Protein AF-A0A7V9C5E1-F1 (afdb_monomer)

Radius of gyration: 20.29 Å; Cα contacts (8 Å, |Δi|>4): 469; chains: 1; bounding box: 46×62×61 Å

Nearest PDB structures (foldseek):
  8s0f-assembly1_6  TM=3.414E-01  e=1.382E-01  Homo sapiens
  6yfq-assembly1_AA  TM=2.219E-01  e=6.094E+00  Leviviridae sp.
  4fn5-assembly1_A  TM=1.739E-01  e=9.344E+00  Pseudomonas aeruginosa PAO1
  7ah9-assembly1_5J  TM=1.765E-01  e=9.344E+00  Salmonella enterica subsp. enterica serovar Typhimurium str. LT2

Sequence (244 aa):
MGALGGCAGADNAADTQGVGNNVANGHGVFENIRARHEPASRAGGLYASLVEAMPQVRYVIDGGEPISIADAYVVGEFVSAEAGKSFRWSTDGDVEVRHELEYNATDAQASSVHVTLAIERSIVDPNQPEAVHRSLDPGNKVTFGLAFNAPVILEAVTAEFQTTPTLVALLYDSSPVYDYEEGLWAVLEDGAFLGQASDDSAYFPALDSGDANGAEAAPFSFAELEAPPPSEPIAVSSEAAGGD

Foldseek 3Di:
DDDDDDDDDDDDPPPPPDQADDQVPLDDPLPNLQSVQPLLVVVLVVDVAVLCLALQAWEQEPNDDTDHNFQKKFKFAWDFKAWDWFWDWDDDDPDIDIDTHHAPDVRGQKTKMKTKGQTQDMDGRPPDDPVVVVCRDHRHMAIAIAMGRYRHDRVSVGVHSNVQGMKIAGWHLDDPVCPVDHRHIYGPRNCQRIWGDDDFWTARSSSQPPPDDPDGDDTHGVVSVVDDRDPDHHYDYCPDPDDD

Secondary structure (DSSP, 8-state):
-----------------SSSSSGGGT--HHHHHHH-HHHHHHHHHH-SSTTTTSTT--EEETT---B-S-SEEEEEEEEEEEEEEEEEEEEETTEEEEEEE-TT-TT-SEEEEEEEEEEEEEEE-TTS-HHHHHHTSTTSEEEEEEEESS---HHHHHHHHHT-S-EEEEEBS--GGGTTSTT-EE-SGGGTTEEEEETTEEE-TTT----SS--PPPPEEHHHHTSPPPSSPEEE----S---

Mean predicted aligned error: 11.23 Å

Structure (mmCIF, N/CA/C/O backbone):
data_AF-A0A7V9C5E1-F1
#
_entry.id   AF-A0A7V9C5E1-F1
#
loop_
_atom_site.group_PDB
_atom_site.id
_atom_site.type_symbol
_atom_site.label_atom_id
_atom_site.label_alt_id
_atom_site.label_comp_id
_atom_site.label_asym_id
_atom_site.label_entity_id
_atom_site.label_seq_id
_atom_site.pdbx_PDB_ins_code
_atom_site.Cartn_x
_atom_site.Cartn_y
_atom_site.Cartn_z
_atom_site.occupancy
_atom_site.B_iso_or_equiv
_atom_site.auth_seq_id
_atom_site.auth_comp_id
_atom_site.auth_asym_id
_atom_site.auth_atom_id
_atom_site.pdbx_PDB_model_num
ATOM 1 N N . MET A 1 1 ? 7.980 -49.406 -40.063 1.00 37.62 1 MET A N 1
ATOM 2 C CA . MET A 1 1 ? 9.090 -48.442 -40.227 1.00 37.62 1 MET A CA 1
ATOM 3 C C . MET A 1 1 ? 8.579 -47.405 -41.214 1.00 37.62 1 MET A C 1
ATOM 5 O O . MET A 1 1 ? 8.520 -47.702 -42.391 1.00 37.62 1 MET A O 1
ATOM 9 N N . GLY A 1 2 ? 7.897 -46.342 -40.812 1.00 30.47 2 GLY A N 1
ATOM 10 C CA . GLY A 1 2 ? 8.275 -45.309 -39.852 1.00 30.47 2 GLY A CA 1
ATOM 11 C C . GLY A 1 2 ? 8.202 -44.010 -40.658 1.00 30.47 2 GLY A C 1
ATOM 12 O O . GLY A 1 2 ? 9.121 -43.728 -41.418 1.00 30.47 2 GLY A O 1
ATOM 13 N N . ALA A 1 3 ? 7.057 -43.332 -40.603 1.00 23.23 3 ALA A N 1
ATOM 14 C CA . ALA A 1 3 ? 6.747 -42.135 -41.375 1.00 23.23 3 ALA A CA 1
ATOM 15 C C . ALA A 1 3 ? 6.509 -40.942 -40.433 1.00 23.23 3 ALA A C 1
ATOM 17 O O . ALA A 1 3 ? 5.995 -41.151 -39.336 1.00 23.23 3 ALA A O 1
ATOM 18 N N . LEU A 1 4 ? 6.787 -39.739 -40.966 1.00 27.17 4 LEU A N 1
ATOM 19 C CA . LEU A 1 4 ? 6.388 -38.387 -40.517 1.00 27.17 4 LEU A CA 1
ATOM 20 C C . LEU A 1 4 ? 7.214 -37.815 -39.338 1.00 27.17 4 LEU A C 1
ATOM 22 O O . LEU A 1 4 ? 7.299 -38.431 -38.289 1.00 27.17 4 LEU A O 1
ATOM 26 N N . GLY A 1 5 ? 7.891 -36.663 -39.407 1.00 23.91 5 GLY A N 1
ATOM 27 C CA . GLY A 1 5 ? 7.891 -35.588 -40.402 1.00 23.91 5 GLY A CA 1
ATOM 28 C C . GLY A 1 5 ? 6.812 -34.537 -40.125 1.00 23.91 5 GLY A C 1
ATOM 29 O O . GLY A 1 5 ? 5.681 -34.727 -40.550 1.00 23.91 5 GLY A O 1
ATOM 30 N N . GLY A 1 6 ? 7.203 -33.424 -39.488 1.00 23.95 6 GLY A N 1
ATOM 31 C CA . GLY A 1 6 ? 6.482 -32.144 -39.520 1.00 23.95 6 GLY A CA 1
ATOM 32 C C . GLY A 1 6 ? 5.546 -31.865 -38.342 1.00 23.95 6 GLY A C 1
ATOM 33 O O . GLY A 1 6 ? 4.373 -32.212 -38.388 1.00 23.95 6 GLY A O 1
ATOM 34 N N . CYS A 1 7 ? 6.045 -31.148 -37.333 1.00 25.12 7 CYS A N 1
ATOM 35 C CA . CYS A 1 7 ? 5.203 -30.411 -36.392 1.00 25.12 7 CYS A CA 1
ATOM 36 C C . CYS A 1 7 ? 4.855 -29.058 -37.029 1.00 25.12 7 CYS A C 1
ATOM 38 O O . CYS A 1 7 ? 5.725 -28.197 -37.157 1.00 25.12 7 CYS A O 1
ATOM 40 N N . ALA A 1 8 ? 3.607 -28.889 -37.457 1.00 25.09 8 ALA A N 1
ATOM 41 C CA . ALA A 1 8 ? 3.037 -27.601 -37.831 1.00 25.09 8 ALA A CA 1
ATOM 42 C C . ALA A 1 8 ? 1.551 -27.579 -37.453 1.00 25.09 8 ALA A C 1
ATOM 44 O O . ALA A 1 8 ? 0.801 -28.459 -37.873 1.00 25.09 8 ALA A O 1
ATOM 45 N N . GLY A 1 9 ? 1.157 -26.542 -36.711 1.00 23.00 9 GLY A N 1
ATOM 46 C CA . GLY A 1 9 ? -0.224 -26.077 -36.610 1.00 23.00 9 GLY A CA 1
ATOM 47 C C . GLY A 1 9 ? -0.953 -26.428 -35.315 1.00 23.00 9 GLY A C 1
ATOM 48 O O . GLY A 1 9 ? -1.626 -27.449 -35.250 1.00 23.00 9 GLY A O 1
ATOM 49 N N . ALA A 1 10 ? -0.889 -25.527 -34.338 1.00 24.44 10 ALA A N 1
ATOM 50 C CA . ALA A 1 10 ? -2.078 -25.030 -33.647 1.00 24.44 10 ALA A CA 1
ATOM 51 C C . ALA A 1 10 ? -1.700 -23.726 -32.941 1.00 24.44 10 ALA A C 1
ATOM 53 O O . ALA A 1 10 ? -0.882 -23.702 -32.023 1.00 24.44 10 ALA A O 1
ATOM 54 N N . ASP A 1 11 ? -2.263 -22.646 -33.463 1.00 26.30 11 ASP A N 1
ATOM 55 C CA . ASP A 1 11 ? -2.219 -21.300 -32.931 1.00 26.30 11 ASP A CA 1
ATOM 56 C C . ASP A 1 11 ? -2.708 -21.285 -31.479 1.00 26.30 11 ASP A C 1
ATOM 58 O O . ASP A 1 11 ? -3.844 -21.651 -31.208 1.00 26.30 11 ASP A O 1
ATOM 62 N N . ASN A 1 12 ? -1.870 -20.813 -30.561 1.00 26.17 12 ASN A N 1
ATOM 63 C CA . ASN A 1 12 ? -2.337 -20.165 -29.341 1.00 26.17 12 ASN A CA 1
ATOM 64 C C . ASN A 1 12 ? -1.620 -18.822 -29.278 1.00 26.17 12 ASN A C 1
ATOM 66 O O . ASN A 1 12 ? -0.601 -18.646 -28.612 1.00 26.17 12 ASN A O 1
ATOM 70 N N . ALA A 1 13 ? -2.150 -17.881 -30.060 1.00 26.70 13 ALA A N 1
ATOM 71 C CA . ALA A 1 13 ? -2.019 -16.473 -29.753 1.00 26.70 13 ALA A CA 1
ATOM 72 C C . ALA A 1 13 ? -2.616 -16.284 -28.355 1.00 26.70 13 ALA A C 1
ATOM 74 O O . ALA A 1 13 ? -3.835 -16.252 -28.199 1.00 26.70 13 ALA A O 1
ATOM 75 N N . ALA A 1 14 ? -1.751 -16.268 -27.339 1.00 29.67 14 ALA A N 1
ATOM 76 C CA . ALA A 1 14 ? -2.137 -15.864 -26.003 1.00 29.67 14 ALA A CA 1
ATOM 77 C C . ALA A 1 14 ? -2.663 -14.434 -26.110 1.00 29.67 14 ALA A C 1
ATOM 79 O O . ALA A 1 14 ? -1.959 -13.512 -26.534 1.00 29.67 14 ALA A O 1
ATOM 80 N N . ASP A 1 15 ? -3.948 -14.333 -25.812 1.00 28.45 15 ASP A N 1
ATOM 81 C CA . ASP A 1 15 ? -4.776 -13.152 -25.834 1.00 28.45 15 ASP A CA 1
ATOM 82 C C . ASP A 1 15 ? -4.069 -11.996 -25.118 1.00 28.45 15 ASP A C 1
ATOM 84 O O . ASP A 1 15 ? -3.987 -11.925 -23.896 1.00 28.45 15 ASP A O 1
ATOM 88 N N . THR A 1 16 ? -3.469 -11.110 -25.910 1.00 32.19 16 THR A N 1
ATOM 89 C CA . THR A 1 16 ? -2.801 -9.890 -25.443 1.00 32.19 16 THR A CA 1
ATOM 90 C C . THR A 1 16 ? -3.791 -8.720 -25.428 1.00 32.19 16 THR A C 1
ATOM 92 O O . THR A 1 16 ? -3.410 -7.568 -25.642 1.00 32.19 16 THR A O 1
ATOM 95 N N . GLN A 1 17 ? -5.083 -8.995 -25.223 1.00 32.66 17 GLN A N 1
ATOM 96 C CA . GLN A 1 17 ? -6.123 -7.981 -25.093 1.00 32.66 17 GLN A CA 1
ATOM 97 C C . GLN A 1 17 ? -6.650 -7.944 -23.657 1.00 32.66 17 GLN A C 1
ATOM 99 O O . GLN A 1 17 ? -7.521 -8.712 -23.275 1.00 32.66 17 GLN A O 1
ATOM 104 N N . GLY A 1 18 ? -6.137 -7.006 -22.856 1.00 31.41 18 GLY A N 1
ATOM 105 C CA . GLY A 1 18 ? -6.782 -6.673 -21.582 1.00 31.41 18 GLY A CA 1
ATOM 106 C C . GLY A 1 18 ? -6.072 -5.647 -20.703 1.00 31.41 18 GLY A C 1
ATOM 107 O O . GLY A 1 18 ? -6.739 -4.841 -20.067 1.00 31.41 18 GLY A O 1
ATOM 108 N N . VAL A 1 19 ? -4.736 -5.610 -20.686 1.00 39.12 19 VAL A N 1
ATOM 109 C CA . VAL A 1 19 ? -4.009 -4.921 -19.591 1.00 39.12 19 VAL A CA 1
ATOM 110 C C . VAL A 1 19 ? -3.403 -3.561 -19.997 1.00 39.12 19 VAL A C 1
ATOM 112 O O . VAL A 1 19 ? -2.892 -2.821 -19.166 1.00 39.12 19 VAL A O 1
ATOM 115 N N . GLY A 1 20 ? -3.476 -3.173 -21.273 1.00 33.91 20 GLY A N 1
ATOM 116 C CA . GLY A 1 20 ? -2.597 -2.126 -21.814 1.00 33.91 20 GLY A CA 1
ATOM 117 C C . GLY A 1 20 ? -3.059 -0.661 -21.786 1.00 33.91 20 GLY A C 1
ATOM 118 O O . GLY A 1 20 ? -2.243 0.188 -22.119 1.00 33.91 20 GLY A O 1
ATOM 119 N N . ASN A 1 21 ? -4.314 -0.319 -21.458 1.00 37.28 21 ASN A N 1
ATOM 120 C CA . ASN A 1 21 ? -4.844 1.012 -21.834 1.00 37.28 21 ASN A CA 1
ATOM 121 C C . ASN A 1 21 ? -5.583 1.824 -20.759 1.00 37.28 21 ASN A C 1
ATOM 123 O O . ASN A 1 21 ? -5.953 2.967 -21.035 1.00 37.28 21 ASN A O 1
ATOM 127 N N . ASN A 1 22 ? -5.812 1.300 -19.554 1.00 40.50 22 ASN A N 1
ATOM 128 C CA . ASN A 1 22 ? -6.744 1.971 -18.639 1.00 40.50 22 ASN A CA 1
ATOM 129 C C . ASN A 1 22 ? -6.118 3.140 -17.861 1.00 40.50 22 ASN A C 1
ATOM 131 O O . ASN A 1 22 ? -6.797 4.131 -17.620 1.00 40.50 22 ASN A O 1
ATOM 135 N N . VAL A 1 23 ? -4.812 3.121 -17.569 1.00 47.09 23 VAL A N 1
ATOM 136 C CA . VAL A 1 23 ? -4.170 4.222 -16.816 1.00 47.09 23 VAL A CA 1
ATOM 137 C C . VAL A 1 23 ? -3.916 5.475 -17.671 1.00 47.09 23 VAL A C 1
ATOM 139 O O . VAL A 1 23 ? -3.819 6.583 -17.146 1.00 47.09 23 VAL A O 1
ATOM 142 N N . ALA A 1 24 ? -3.869 5.345 -19.001 1.00 43.91 24 ALA A N 1
ATOM 143 C CA . ALA A 1 24 ? -3.623 6.474 -19.903 1.00 43.91 24 ALA A CA 1
ATOM 144 C C . ALA A 1 24 ? -4.786 7.491 -19.961 1.00 43.91 24 ALA A C 1
ATOM 146 O O . ALA A 1 24 ? -4.596 8.597 -20.463 1.00 43.91 24 ALA A O 1
ATOM 147 N N . ASN A 1 25 ? -5.974 7.143 -19.444 1.00 38.56 25 ASN A N 1
ATOM 148 C CA . ASN A 1 25 ? -7.200 7.944 -19.572 1.00 38.56 25 ASN A CA 1
ATOM 149 C C . ASN A 1 25 ? -7.717 8.559 -18.255 1.00 38.56 25 ASN A C 1
ATOM 151 O O . ASN A 1 25 ? -8.849 9.036 -18.214 1.00 38.56 25 ASN A O 1
ATOM 155 N N . GLY A 1 26 ? -6.905 8.600 -17.192 1.00 40.66 26 GLY A N 1
ATOM 156 C CA . GLY A 1 26 ? -7.213 9.408 -16.001 1.00 40.66 26 GLY A CA 1
ATOM 157 C C . GLY A 1 26 ? -8.218 8.812 -15.007 1.00 40.66 26 GLY A C 1
ATOM 158 O O . GLY A 1 26 ? -8.649 9.524 -14.107 1.00 40.66 26 GLY A O 1
ATOM 159 N N . HIS A 1 27 ? -8.565 7.531 -15.134 1.00 47.97 27 HIS A N 1
ATOM 160 C CA . HIS A 1 27 ? -9.315 6.775 -14.130 1.00 47.97 27 HIS A CA 1
ATOM 161 C C . HIS A 1 27 ? -8.740 5.362 -14.028 1.00 47.97 27 HIS A C 1
ATOM 163 O O . HIS A 1 27 ? -8.575 4.702 -15.056 1.00 47.97 27 HIS A O 1
ATOM 169 N N . GLY A 1 28 ? -8.489 4.873 -12.813 1.00 65.31 28 GLY A N 1
ATOM 170 C CA . GLY A 1 28 ? -8.468 3.441 -12.566 1.00 65.31 28 GLY A CA 1
ATOM 171 C C . GLY A 1 28 ? -7.235 2.889 -11.876 1.00 65.31 28 GLY A C 1
ATOM 172 O O . GLY A 1 28 ? -6.810 1.812 -12.255 1.00 65.31 28 GLY A O 1
ATOM 173 N N . VAL A 1 29 ? -6.647 3.530 -10.874 1.00 75.94 29 VAL A N 1
ATOM 174 C CA . VAL A 1 29 ? -5.705 2.840 -9.977 1.00 75.94 29 VAL A CA 1
ATOM 175 C C . VAL A 1 29 ? -6.393 1.626 -9.364 1.00 75.94 29 VAL A C 1
ATOM 177 O O . VAL A 1 29 ? -5.905 0.509 -9.526 1.00 75.94 29 VAL A O 1
ATOM 180 N N . PHE A 1 30 ? -7.577 1.815 -8.779 1.00 76.38 30 PHE A N 1
ATOM 181 C CA . PHE A 1 30 ? -8.352 0.716 -8.202 1.00 76.38 30 PHE A CA 1
ATOM 182 C C . PHE A 1 30 ? -8.883 -0.259 -9.255 1.00 76.38 30 PHE A C 1
ATOM 184 O O . PHE A 1 30 ? -8.872 -1.464 -9.027 1.00 76.38 30 PHE A O 1
ATOM 191 N N . GLU A 1 31 ? -9.269 0.233 -10.434 1.00 73.88 31 GLU A N 1
ATOM 192 C CA . GLU A 1 31 ? -9.670 -0.626 -11.557 1.00 73.88 31 GLU A CA 1
ATOM 193 C C . GLU A 1 31 ? -8.495 -1.432 -12.124 1.00 73.88 31 GLU A C 1
ATOM 195 O O . GLU A 1 31 ? -8.671 -2.577 -12.514 1.00 73.88 31 GLU A O 1
ATOM 200 N N . ASN A 1 32 ? -7.279 -0.881 -12.161 1.00 72.94 32 ASN A N 1
ATOM 201 C CA . ASN A 1 32 ? -6.090 -1.604 -12.617 1.00 72.94 32 ASN A CA 1
ATOM 202 C C . ASN A 1 32 ? -5.625 -2.622 -11.581 1.00 72.94 32 ASN A C 1
ATOM 204 O O . ASN A 1 32 ? -5.173 -3.695 -11.969 1.00 72.94 32 ASN A O 1
ATOM 208 N N . ILE A 1 33 ? -5.742 -2.302 -10.292 1.00 75.44 33 ILE A N 1
ATOM 209 C CA . ILE A 1 33 ? -5.527 -3.257 -9.203 1.00 75.44 33 ILE A CA 1
ATOM 210 C C . ILE A 1 33 ? -6.540 -4.406 -9.331 1.00 75.44 33 ILE A C 1
ATOM 212 O O . ILE A 1 33 ? -6.148 -5.567 -9.392 1.00 75.44 33 ILE A O 1
ATOM 216 N N . ARG A 1 34 ? -7.831 -4.088 -9.498 1.00 71.56 34 ARG A N 1
ATOM 217 C CA . ARG A 1 34 ? -8.907 -5.070 -9.701 1.00 71.56 34 ARG A CA 1
ATOM 218 C C . ARG A 1 34 ? -8.722 -5.915 -10.966 1.00 71.56 34 ARG A C 1
ATOM 220 O O . ARG A 1 34 ? -8.913 -7.126 -10.941 1.00 71.56 34 ARG A O 1
ATOM 227 N N . ALA A 1 35 ? -8.350 -5.296 -12.085 1.00 68.19 35 ALA A N 1
ATOM 228 C CA . ALA A 1 35 ? -8.213 -5.963 -13.381 1.00 68.19 35 ALA A CA 1
ATOM 229 C C . ALA A 1 35 ? -7.039 -6.952 -13.442 1.00 68.19 35 ALA A C 1
ATOM 231 O O . ALA A 1 35 ? -7.008 -7.797 -14.338 1.00 68.19 35 ALA A O 1
ATOM 232 N N . ARG A 1 36 ? -6.096 -6.915 -12.489 1.00 65.44 36 ARG A N 1
ATOM 233 C CA . ARG A 1 36 ? -5.040 -7.934 -12.328 1.00 65.44 36 ARG A CA 1
ATOM 234 C C . ARG A 1 36 ? -5.592 -9.200 -11.671 1.00 65.44 36 ARG A C 1
ATOM 236 O O . ARG A 1 36 ? -5.007 -9.750 -10.746 1.00 65.44 36 ARG A O 1
ATOM 243 N N . HIS A 1 37 ? -6.731 -9.661 -12.183 1.00 50.47 37 HIS A N 1
ATOM 244 C CA . HIS A 1 37 ? -7.595 -10.663 -11.578 1.00 50.47 37 HIS A CA 1
ATOM 245 C C . HIS A 1 37 ? -6.836 -11.941 -11.188 1.00 50.47 37 HIS A C 1
ATOM 247 O O . HIS A 1 37 ? -7.157 -12.503 -10.160 1.00 50.47 37 HIS A O 1
ATOM 253 N N . GLU A 1 38 ? -5.807 -12.402 -11.912 1.00 53.00 38 GLU A N 1
ATOM 254 C CA . GLU A 1 38 ? -5.072 -13.629 -11.541 1.00 53.00 38 GLU A CA 1
ATOM 255 C C . GLU A 1 38 ? -4.278 -13.524 -10.218 1.00 53.00 38 GLU A C 1
ATOM 257 O O . GLU A 1 38 ? -4.543 -14.331 -9.325 1.00 53.00 38 GLU A O 1
ATOM 262 N N . PRO A 1 39 ? -3.337 -12.574 -10.033 1.00 51.88 39 PRO A N 1
ATOM 263 C CA . PRO A 1 39 ? -2.699 -12.344 -8.731 1.00 51.88 39 PRO A CA 1
ATOM 264 C C . PRO A 1 39 ? -3.693 -12.028 -7.603 1.00 51.88 39 PRO A C 1
ATOM 266 O O . PRO A 1 39 ? -3.605 -12.621 -6.531 1.00 51.88 39 PRO A O 1
ATOM 269 N N . ALA A 1 40 ? -4.688 -11.176 -7.862 1.00 47.16 40 ALA A N 1
ATOM 270 C CA . ALA A 1 40 ? -5.710 -10.803 -6.880 1.00 47.16 40 ALA A CA 1
ATOM 271 C C . ALA A 1 40 ? -6.638 -11.975 -6.488 1.00 47.16 40 ALA A C 1
ATOM 273 O O . ALA A 1 40 ? -7.023 -12.118 -5.331 1.00 47.16 40 ALA A O 1
ATOM 274 N N . SER A 1 41 ? -6.949 -12.879 -7.426 1.00 49.28 41 SER A N 1
ATOM 275 C CA . SER A 1 41 ? -7.722 -14.101 -7.142 1.00 49.28 41 SER A CA 1
ATOM 276 C C . SER A 1 41 ? -6.926 -15.105 -6.315 1.00 49.28 41 SER A C 1
ATOM 278 O O . SER A 1 41 ? -7.522 -15.869 -5.561 1.00 49.28 41 SER A O 1
ATOM 280 N N . ARG A 1 42 ? -5.588 -15.120 -6.430 1.00 52.03 42 ARG A N 1
ATOM 281 C CA . ARG A 1 42 ? -4.738 -15.918 -5.531 1.00 52.03 42 ARG A CA 1
ATOM 282 C C . ARG A 1 42 ? -4.826 -15.384 -4.103 1.00 52.03 42 ARG A C 1
ATOM 284 O O . ARG A 1 42 ? -4.999 -16.192 -3.202 1.00 52.03 42 ARG A O 1
ATOM 291 N N . ALA A 1 43 ? -4.833 -14.063 -3.918 1.00 52.12 43 ALA A N 1
ATOM 292 C CA . ALA A 1 43 ? -5.090 -13.430 -2.622 1.00 52.12 43 ALA A CA 1
ATOM 293 C C . ALA A 1 43 ? -6.446 -13.858 -2.032 1.00 52.12 43 ALA A C 1
ATOM 295 O O . ALA A 1 43 ? -6.523 -14.339 -0.904 1.00 52.12 43 ALA A O 1
ATOM 296 N N . GLY A 1 44 ? -7.519 -13.756 -2.828 1.00 49.75 44 GLY A N 1
ATOM 297 C CA . GLY A 1 44 ? -8.880 -14.129 -2.417 1.00 49.75 44 GLY A CA 1
ATOM 298 C C . GLY A 1 44 ? -9.086 -15.629 -2.158 1.00 49.75 44 GLY A C 1
ATOM 299 O O . GLY A 1 44 ? -10.035 -16.005 -1.478 1.00 49.75 44 GLY A O 1
ATOM 300 N N . GLY A 1 45 ? -8.205 -16.491 -2.676 1.00 52.38 45 GLY A N 1
ATOM 301 C CA . GLY A 1 45 ? -8.195 -17.928 -2.385 1.00 52.38 45 GLY A CA 1
ATOM 302 C C . GLY A 1 45 ? -7.354 -18.320 -1.166 1.00 52.38 45 GLY A C 1
ATOM 303 O O . GLY A 1 45 ? -7.504 -19.435 -0.668 1.00 52.38 45 GLY A O 1
ATOM 304 N N . LEU A 1 46 ? -6.473 -17.431 -0.695 1.00 56.31 46 LEU A N 1
ATOM 305 C CA . LEU A 1 46 ? -5.581 -17.678 0.441 1.00 56.31 46 LEU A CA 1
ATOM 306 C C . LEU A 1 46 ? -6.203 -17.277 1.782 1.00 56.31 46 LEU A C 1
ATOM 308 O O . LEU A 1 46 ? -5.876 -17.896 2.794 1.00 56.31 46 LEU A O 1
ATOM 312 N N . TYR A 1 47 ? -7.102 -16.287 1.789 1.00 62.75 47 TYR A N 1
ATOM 313 C CA . TYR A 1 47 ? -7.677 -15.724 3.014 1.00 62.75 47 TYR A CA 1
ATOM 314 C C . TYR A 1 47 ? -9.202 -15.692 2.934 1.00 62.75 47 TYR A C 1
ATOM 316 O O . TYR A 1 47 ? -9.779 -15.091 2.029 1.00 62.75 47 TYR A O 1
ATOM 324 N N . ALA A 1 48 ? -9.874 -16.303 3.906 1.00 62.56 48 ALA A N 1
ATOM 325 C CA . ALA A 1 48 ? -11.332 -16.325 3.981 1.00 62.56 48 ALA A CA 1
ATOM 326 C C . ALA A 1 48 ? -11.924 -15.008 4.521 1.00 62.56 48 ALA A C 1
ATOM 328 O O . ALA A 1 48 ? -13.134 -14.794 4.428 1.00 62.56 48 ALA A O 1
ATOM 329 N N . SER A 1 49 ? -11.100 -14.133 5.112 1.00 69.12 49 SER A N 1
ATOM 330 C CA . SER A 1 49 ? -11.525 -12.845 5.675 1.00 69.12 49 SER A CA 1
ATOM 331 C C . SER A 1 49 ? -10.378 -11.831 5.782 1.00 69.12 49 SER A C 1
ATOM 333 O O . SER A 1 49 ? -9.206 -12.197 5.763 1.00 69.12 49 SER A O 1
ATOM 335 N N . LEU A 1 50 ? -10.702 -10.546 5.982 1.00 72.19 50 LEU A N 1
ATOM 336 C CA . LEU A 1 50 ? -9.694 -9.520 6.283 1.00 72.19 50 LEU A CA 1
ATOM 337 C C . LEU A 1 50 ? -8.978 -9.778 7.617 1.00 72.19 50 LEU A C 1
ATOM 339 O O . LEU A 1 50 ? -7.811 -9.427 7.747 1.00 72.19 50 LEU A O 1
ATOM 343 N N . VAL A 1 51 ? -9.645 -10.417 8.587 1.00 77.81 51 VAL A N 1
ATOM 344 C CA . VAL A 1 51 ? -9.032 -10.802 9.872 1.00 77.81 51 VAL A CA 1
ATOM 345 C C . VAL A 1 51 ? -7.844 -11.719 9.635 1.00 77.81 51 VAL A C 1
ATOM 347 O O . VAL A 1 51 ? -6.780 -11.508 10.204 1.00 77.81 51 VAL A O 1
ATOM 350 N N . GLU A 1 52 ? -8.011 -12.701 8.753 1.00 78.94 52 GLU A N 1
ATOM 351 C CA . GLU A 1 52 ? -6.947 -13.608 8.330 1.00 78.94 52 GLU A CA 1
ATOM 352 C C . GLU A 1 52 ? -5.791 -12.848 7.671 1.00 78.94 52 GLU A C 1
ATOM 354 O O . GLU A 1 52 ? -4.628 -13.200 7.866 1.00 78.94 52 GLU A O 1
ATOM 359 N N . ALA A 1 53 ? -6.078 -11.746 6.984 1.00 78.50 53 ALA A N 1
ATOM 360 C CA . ALA A 1 53 ? -5.048 -10.923 6.379 1.00 78.50 53 ALA A CA 1
ATOM 361 C C . ALA A 1 53 ? -4.281 -10.015 7.368 1.00 78.50 53 ALA A C 1
ATOM 363 O O . ALA A 1 53 ? -3.309 -9.364 6.992 1.00 78.50 53 ALA A O 1
ATOM 364 N N . MET A 1 54 ? -4.688 -9.940 8.638 1.00 84.12 54 MET A N 1
ATOM 365 C CA . MET A 1 54 ? -4.120 -8.964 9.568 1.00 84.12 54 MET A CA 1
ATOM 366 C C . MET A 1 54 ? -2.675 -9.279 9.996 1.00 84.12 54 MET A C 1
ATOM 368 O O . MET A 1 54 ? -2.330 -10.445 10.185 1.00 84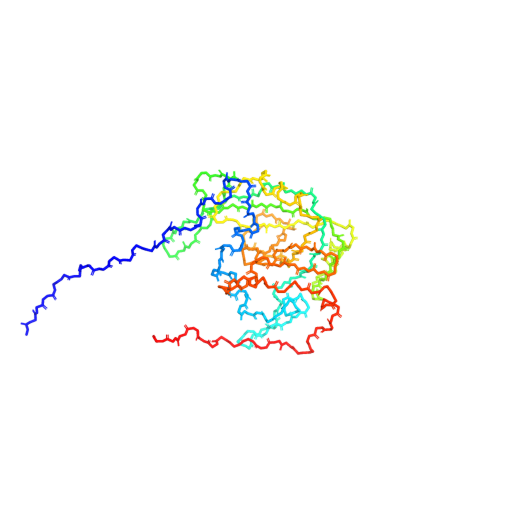.12 54 MET A O 1
ATOM 372 N N . PRO A 1 55 ? -1.872 -8.247 10.334 1.00 86.44 55 PRO A N 1
ATOM 373 C CA . PRO A 1 55 ? -0.469 -8.404 10.749 1.00 86.44 55 PRO A CA 1
ATOM 374 C C . PRO A 1 55 ? -0.219 -9.286 11.981 1.00 86.44 55 PRO A C 1
ATOM 376 O O . PRO A 1 55 ? 0.879 -9.773 12.231 1.00 86.44 55 PRO A O 1
ATOM 379 N N . GLN A 1 56 ? -1.250 -9.453 12.800 1.00 86.31 56 GLN A N 1
ATOM 380 C CA . GLN A 1 56 ? -1.235 -10.249 14.025 1.00 86.31 56 GLN A CA 1
ATOM 381 C C . GLN A 1 56 ? -1.550 -11.734 13.791 1.00 86.31 56 GLN A C 1
ATOM 383 O O . GLN A 1 56 ? -1.361 -12.547 14.700 1.00 86.31 56 GLN A O 1
ATOM 388 N N . VAL A 1 57 ? -2.026 -12.100 12.596 1.00 86.56 57 VAL A N 1
ATOM 389 C CA . VAL A 1 57 ? -2.312 -13.487 12.219 1.00 86.56 57 VAL A CA 1
ATOM 390 C C . VAL A 1 57 ? -1.056 -14.150 11.677 1.00 86.56 57 VAL A C 1
ATOM 392 O O . VAL A 1 57 ? -0.262 -13.548 10.958 1.00 86.56 57 VAL A O 1
ATOM 395 N N . ARG A 1 58 ? -0.862 -15.415 12.056 1.00 87.25 58 ARG A N 1
ATOM 396 C CA . ARG A 1 58 ? 0.304 -16.206 11.665 1.00 87.25 58 ARG A CA 1
ATOM 397 C C . ARG A 1 58 ? -0.085 -17.405 10.837 1.00 87.25 58 ARG A C 1
ATOM 399 O O . ARG A 1 58 ? -1.011 -18.126 11.197 1.00 87.25 58 ARG A O 1
ATOM 406 N N . TYR A 1 59 ? 0.711 -17.656 9.811 1.00 83.81 59 TYR A N 1
ATOM 407 C CA . TYR A 1 59 ? 0.564 -18.761 8.882 1.00 83.81 59 TYR A CA 1
ATOM 408 C C . TYR A 1 59 ? 1.758 -19.687 8.965 1.00 83.81 59 TYR A C 1
ATOM 410 O O . TYR A 1 59 ? 2.901 -19.242 8.928 1.00 83.81 59 TYR A O 1
ATOM 418 N N . VAL A 1 60 ? 1.487 -20.983 9.042 1.00 86.12 60 VAL A N 1
ATOM 419 C CA . VAL A 1 60 ? 2.499 -22.025 8.896 1.00 86.12 60 VAL A CA 1
ATOM 420 C C . VAL A 1 60 ? 2.290 -22.668 7.539 1.00 86.12 60 VAL A C 1
ATOM 422 O O . VAL A 1 60 ? 1.328 -23.409 7.334 1.00 86.12 60 VAL A O 1
ATOM 425 N N . ILE A 1 61 ? 3.200 -22.373 6.617 1.00 81.38 61 ILE A N 1
ATOM 426 C CA . ILE A 1 61 ? 3.216 -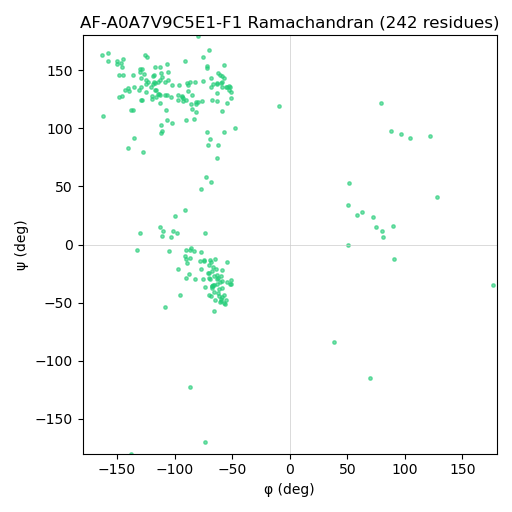22.959 5.279 1.00 81.38 61 ILE A CA 1
ATOM 427 C C . ILE A 1 61 ? 4.124 -24.186 5.321 1.00 81.38 61 ILE A C 1
ATOM 429 O O . ILE A 1 61 ? 5.278 -24.086 5.739 1.00 81.38 61 ILE A O 1
ATOM 433 N N . ASP A 1 62 ? 3.592 -25.348 4.940 1.00 83.62 62 ASP A N 1
ATOM 434 C CA . ASP A 1 62 ? 4.336 -26.613 4.811 1.00 83.62 62 ASP A CA 1
ATOM 435 C C . ASP A 1 62 ? 5.188 -26.997 6.044 1.00 83.62 62 ASP A C 1
ATOM 437 O O . ASP A 1 62 ? 6.259 -27.597 5.935 1.00 83.62 62 ASP A O 1
ATOM 441 N N . GLY A 1 63 ? 4.711 -26.658 7.247 1.00 80.06 63 GLY A N 1
ATOM 442 C CA . GLY A 1 63 ? 5.406 -26.946 8.509 1.00 80.06 63 GLY A CA 1
ATOM 443 C C . GLY A 1 63 ? 6.622 -26.053 8.797 1.00 80.06 63 GLY A C 1
ATOM 444 O O . GLY A 1 63 ? 7.432 -26.401 9.657 1.00 80.06 63 GLY A O 1
ATOM 445 N N . GLY A 1 64 ? 6.760 -24.935 8.079 1.00 84.25 64 GLY A N 1
ATOM 446 C CA . GLY A 1 64 ? 7.791 -23.922 8.292 1.00 84.25 64 GLY A CA 1
ATOM 447 C C . GLY A 1 64 ? 7.576 -23.045 9.531 1.00 84.25 64 GLY A C 1
ATOM 448 O O . GLY A 1 64 ? 6.722 -23.307 10.380 1.00 84.25 64 GLY A O 1
AT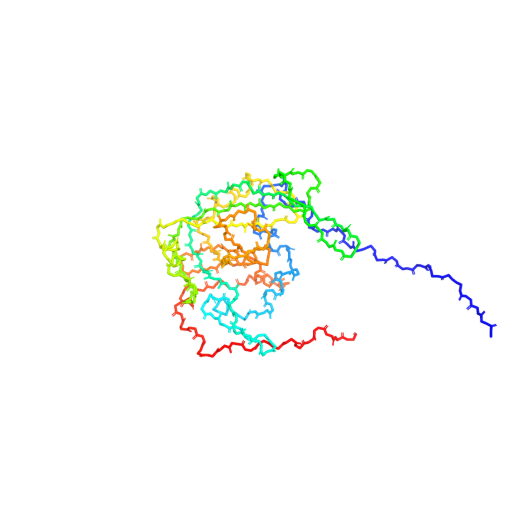OM 449 N N . GLU A 1 65 ? 8.379 -21.986 9.642 1.00 87.25 65 GLU A N 1
ATOM 450 C CA . GLU A 1 65 ? 8.197 -20.987 10.697 1.00 87.25 65 GLU A CA 1
ATOM 451 C C . GLU A 1 65 ? 6.901 -20.190 10.474 1.00 87.25 65 GLU A C 1
ATOM 453 O O . GLU A 1 65 ? 6.554 -19.908 9.325 1.00 87.25 65 GLU A O 1
ATOM 458 N N . PRO A 1 66 ? 6.175 -19.817 11.546 1.00 84.81 66 PRO A N 1
ATOM 459 C CA . PRO A 1 66 ? 5.001 -18.972 11.413 1.00 84.81 66 PRO A CA 1
ATOM 460 C C . PRO A 1 66 ? 5.368 -17.591 10.853 1.00 84.81 66 PRO A C 1
ATOM 462 O O . PRO A 1 66 ? 6.156 -16.868 11.462 1.00 84.81 66 PRO A O 1
ATOM 465 N N . ILE A 1 67 ? 4.753 -17.201 9.739 1.00 84.69 67 ILE A N 1
ATOM 466 C CA . ILE A 1 67 ? 4.937 -15.893 9.093 1.00 84.69 67 ILE A CA 1
ATOM 467 C C . ILE A 1 67 ? 3.655 -15.058 9.175 1.00 84.69 67 ILE A C 1
ATOM 469 O O . ILE A 1 67 ? 2.564 -15.616 9.271 1.00 84.69 67 ILE A O 1
ATOM 473 N N . SER A 1 68 ? 3.773 -13.728 9.167 1.00 85.06 68 SER A N 1
ATOM 474 C CA . SER A 1 68 ? 2.631 -12.853 8.854 1.00 85.06 68 SER A CA 1
ATOM 475 C C . SER A 1 68 ? 2.607 -12.571 7.356 1.00 85.06 68 SER A C 1
ATOM 477 O O . SER A 1 68 ? 3.631 -12.675 6.682 1.00 85.06 68 SER A O 1
ATOM 479 N N . ILE A 1 69 ? 1.438 -12.202 6.848 1.00 80.12 69 ILE A N 1
ATOM 480 C CA . ILE A 1 69 ? 1.275 -11.740 5.473 1.00 80.12 69 ILE A CA 1
ATOM 481 C C . ILE A 1 69 ? 1.435 -10.220 5.336 1.00 80.12 69 ILE A C 1
ATOM 483 O O . ILE A 1 69 ? 1.546 -9.711 4.229 1.00 80.12 69 ILE A O 1
ATOM 487 N N . ALA A 1 70 ? 1.437 -9.492 6.452 1.00 89.06 70 ALA A N 1
ATOM 488 C CA . ALA A 1 70 ? 1.658 -8.055 6.510 1.00 89.06 70 ALA A CA 1
ATOM 489 C C . ALA A 1 70 ? 2.351 -7.677 7.819 1.00 89.06 70 ALA A C 1
ATOM 491 O O . ALA A 1 70 ? 2.080 -8.241 8.874 1.00 89.06 70 ALA A O 1
ATOM 492 N N . ASP A 1 71 ? 3.210 -6.678 7.782 1.00 91.88 71 ASP A N 1
ATOM 493 C CA . ASP A 1 71 ? 3.874 -6.164 8.978 1.00 91.88 71 ASP A CA 1
ATOM 494 C C . ASP A 1 71 ? 3.031 -5.085 9.665 1.00 91.88 71 ASP A C 1
ATOM 496 O O . ASP A 1 71 ? 3.109 -4.890 10.881 1.00 91.88 71 ASP A O 1
ATOM 500 N N . ALA A 1 72 ? 2.175 -4.406 8.902 1.00 93.50 72 ALA A N 1
ATOM 501 C CA . ALA A 1 72 ? 1.241 -3.432 9.431 1.00 93.50 72 ALA A CA 1
ATOM 502 C C . ALA A 1 72 ? -0.050 -3.340 8.613 1.00 93.50 72 ALA A C 1
ATOM 504 O O . ALA A 1 72 ? -0.113 -3.677 7.438 1.00 93.50 72 ALA A O 1
ATOM 505 N N . TYR A 1 73 ? -1.090 -2.844 9.260 1.00 92.88 73 TYR A N 1
ATOM 506 C CA . TYR A 1 73 ? -2.351 -2.425 8.680 1.00 92.88 73 TYR A CA 1
ATOM 507 C C . TYR A 1 73 ? -2.507 -0.948 9.014 1.00 92.88 73 TYR A C 1
ATOM 509 O O . TYR A 1 73 ? -2.381 -0.575 10.181 1.00 92.88 73 TYR A O 1
ATOM 517 N N . VAL A 1 74 ? -2.760 -0.107 8.018 1.00 94.25 74 VAL A N 1
ATOM 518 C CA . VAL A 1 74 ? -2.878 1.342 8.193 1.00 94.25 74 VAL A CA 1
ATOM 519 C C . VAL A 1 74 ? -4.160 1.845 7.550 1.00 94.25 74 VAL A C 1
ATOM 521 O O . VAL A 1 74 ? -4.472 1.498 6.413 1.00 94.25 74 VAL A O 1
ATOM 524 N N . VAL A 1 75 ? -4.866 2.711 8.275 1.00 94.00 75 VAL A N 1
ATOM 525 C CA . VAL A 1 75 ? -5.939 3.566 7.763 1.00 94.00 75 VAL A CA 1
ATOM 526 C C . VAL A 1 75 ? -5.457 5.006 7.858 1.00 94.00 75 VAL A C 1
ATOM 528 O O . VAL A 1 75 ? -4.973 5.435 8.912 1.00 94.00 75 VAL A O 1
ATOM 531 N N . GLY A 1 76 ? -5.563 5.751 6.764 1.00 95.12 76 GLY A N 1
ATOM 532 C CA . GLY A 1 76 ? -5.070 7.119 6.728 1.00 95.12 76 GLY A CA 1
ATOM 533 C C . GLY A 1 76 ? -5.615 7.964 5.589 1.00 95.12 76 GLY A C 1
ATOM 534 O O . GLY A 1 76 ? -6.129 7.458 4.591 1.00 95.12 76 GLY A O 1
ATOM 535 N N . GLU A 1 77 ? -5.465 9.274 5.742 1.00 95.81 77 GLU A N 1
ATOM 536 C CA . GLU A 1 77 ? -5.815 10.253 4.717 1.00 95.81 77 GLU A CA 1
ATOM 537 C C . GLU A 1 77 ? -4.681 10.380 3.702 1.00 95.81 77 GLU A C 1
ATOM 539 O O . GLU A 1 77 ? -3.498 10.418 4.060 1.00 95.81 77 GLU A O 1
ATOM 544 N N . PHE A 1 78 ? -5.032 10.493 2.425 1.00 95.38 78 PHE A N 1
ATOM 545 C CA . PHE A 1 78 ? -4.052 10.751 1.379 1.00 95.38 78 PHE A CA 1
ATOM 546 C C . PHE A 1 78 ? -3.371 12.117 1.568 1.00 95.38 78 PHE A C 1
ATOM 548 O O . PHE A 1 78 ? -4.032 13.145 1.708 1.00 95.38 78 PHE A O 1
ATOM 555 N N . VAL A 1 79 ? -2.035 12.140 1.516 1.00 96.38 79 VAL A N 1
ATOM 556 C CA . VAL A 1 79 ? -1.231 13.370 1.622 1.00 96.38 79 VAL A CA 1
ATOM 557 C C . VAL A 1 79 ? -0.606 13.735 0.282 1.00 96.38 79 VAL A C 1
ATOM 559 O O . VAL A 1 79 ? -0.737 14.871 -0.178 1.00 96.38 79 VAL A O 1
ATOM 562 N N . SER A 1 80 ? 0.113 12.795 -0.328 1.00 95.62 80 SER A N 1
ATOM 563 C CA . SER A 1 80 ? 0.826 13.018 -1.583 1.00 95.62 80 SER A CA 1
ATOM 564 C C . SER A 1 80 ? 1.098 11.711 -2.315 1.00 95.62 80 SER A C 1
ATOM 566 O O . SER A 1 80 ? 1.136 10.636 -1.716 1.00 95.62 80 SER A O 1
ATOM 568 N N . ALA A 1 81 ? 1.311 11.830 -3.623 1.00 94.88 81 ALA A N 1
ATOM 569 C CA . ALA A 1 81 ? 1.888 10.785 -4.444 1.00 94.88 81 ALA A CA 1
ATOM 570 C C . ALA A 1 81 ? 3.114 11.348 -5.169 1.00 94.88 81 ALA A C 1
ATOM 572 O O . ALA A 1 81 ? 3.084 12.479 -5.661 1.00 94.88 81 ALA A O 1
ATOM 573 N N . GLU A 1 82 ? 4.184 10.566 -5.229 1.00 95.38 82 GLU A N 1
ATOM 574 C CA . GLU A 1 82 ? 5.455 10.940 -5.842 1.00 95.38 82 GLU A CA 1
ATOM 575 C C . GLU A 1 82 ? 5.913 9.870 -6.836 1.00 95.38 82 GLU A C 1
ATOM 577 O O . GLU A 1 82 ? 5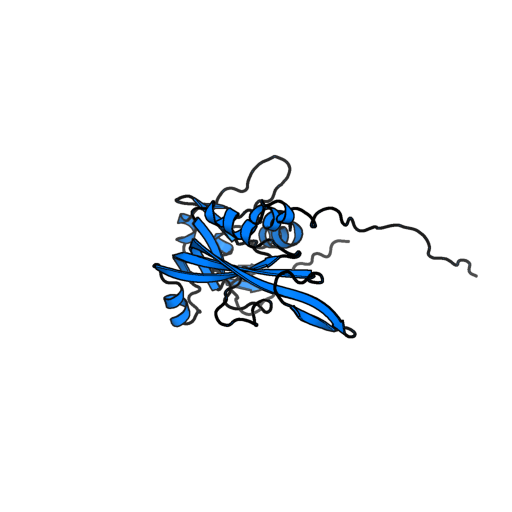.573 8.689 -6.729 1.00 95.38 82 GLU A O 1
ATOM 582 N N . ALA A 1 83 ? 6.662 10.302 -7.849 1.00 93.56 83 ALA A N 1
ATOM 583 C CA . ALA A 1 83 ? 7.232 9.398 -8.836 1.00 93.56 83 ALA A CA 1
ATOM 584 C C . ALA A 1 83 ? 8.304 8.520 -8.181 1.00 93.56 83 ALA A C 1
ATOM 586 O O . ALA A 1 83 ? 9.278 9.041 -7.643 1.00 93.56 83 ALA A O 1
ATOM 587 N N . GLY A 1 84 ? 8.147 7.201 -8.287 1.00 92.62 84 GLY A N 1
ATOM 588 C CA . GLY A 1 84 ? 9.157 6.246 -7.858 1.00 92.62 84 GLY A CA 1
ATOM 589 C C . GLY A 1 84 ? 10.177 5.972 -8.963 1.00 92.62 84 GLY A C 1
ATOM 590 O O . GLY A 1 84 ? 10.844 6.868 -9.486 1.00 92.62 84 GLY A O 1
ATOM 591 N N . LYS A 1 85 ? 10.311 4.699 -9.330 1.00 91.31 85 LYS A N 1
ATOM 592 C CA . LYS A 1 85 ? 11.228 4.212 -10.366 1.00 91.31 85 LYS A CA 1
ATOM 593 C C . LYS A 1 85 ? 10.476 3.441 -11.430 1.00 91.31 85 LYS A C 1
ATOM 595 O O . LYS A 1 85 ? 9.360 2.981 -11.214 1.00 91.31 85 LYS A O 1
ATOM 600 N N . SER A 1 86 ? 11.105 3.283 -12.581 1.00 90.56 86 SER A N 1
ATOM 601 C CA . SER A 1 86 ? 10.664 2.309 -13.570 1.00 90.56 86 SER A CA 1
ATOM 602 C C . SER A 1 86 ? 11.613 1.122 -13.595 1.00 90.56 86 SER A C 1
ATOM 604 O O . SER A 1 86 ? 12.782 1.241 -13.235 1.00 90.56 86 SER A O 1
ATOM 606 N N . PHE A 1 87 ? 11.112 -0.029 -14.026 1.00 87.81 87 PHE A N 1
ATOM 607 C CA . PHE A 1 87 ? 11.865 -1.272 -14.057 1.00 87.81 87 PHE A CA 1
ATOM 608 C C . PHE A 1 87 ? 11.764 -1.925 -15.421 1.00 87.81 87 PHE A C 1
ATOM 610 O O . PHE A 1 87 ? 10.715 -1.913 -16.071 1.00 87.81 87 PHE A O 1
ATOM 617 N N . ARG A 1 88 ? 12.874 -2.529 -15.833 1.00 89.12 88 ARG A N 1
ATOM 618 C CA . ARG A 1 88 ? 12.939 -3.430 -16.976 1.00 89.12 88 ARG A CA 1
ATOM 619 C C . ARG A 1 88 ? 13.672 -4.689 -16.559 1.00 89.12 88 ARG A C 1
ATOM 621 O O . ARG A 1 88 ? 14.756 -4.619 -15.988 1.00 89.12 88 ARG A O 1
ATOM 628 N N . TRP A 1 89 ? 13.115 -5.830 -16.901 1.00 88.06 89 TRP A N 1
ATOM 629 C CA . TRP A 1 89 ? 13.729 -7.128 -16.726 1.00 88.06 89 TRP A CA 1
ATOM 630 C C . TRP A 1 89 ? 14.402 -7.561 -18.022 1.00 88.06 89 TRP A C 1
ATOM 632 O O . TRP A 1 89 ? 13.883 -7.391 -19.127 1.00 88.06 89 TRP A O 1
ATOM 642 N N . SER A 1 90 ? 15.601 -8.108 -17.889 1.00 88.19 90 SER A N 1
ATOM 643 C CA . SER A 1 90 ? 16.318 -8.757 -18.979 1.00 88.19 90 SER A CA 1
ATOM 644 C C . SER A 1 90 ? 16.806 -10.112 -18.516 1.00 88.19 90 SER A C 1
ATOM 646 O O . SER A 1 90 ? 17.193 -10.255 -17.359 1.00 88.19 90 SER A O 1
ATOM 648 N N . THR A 1 91 ? 16.889 -11.066 -19.427 1.00 88.12 91 THR A N 1
ATOM 649 C CA . THR A 1 91 ? 17.502 -12.356 -19.129 1.00 88.12 91 THR A CA 1
ATOM 650 C C . THR A 1 91 ? 18.977 -12.334 -19.524 1.00 88.12 91 THR A C 1
ATOM 652 O O . THR A 1 91 ? 19.305 -12.016 -20.669 1.00 88.12 91 THR A O 1
ATOM 655 N N . ASP A 1 92 ? 19.859 -12.685 -18.591 1.00 80.25 92 ASP A N 1
ATOM 656 C CA . ASP A 1 92 ? 21.263 -13.002 -18.860 1.00 80.25 92 ASP A CA 1
ATOM 657 C C . ASP A 1 92 ? 21.482 -14.502 -18.604 1.00 80.25 92 ASP A C 1
ATOM 659 O O . ASP A 1 92 ? 21.616 -14.956 -17.465 1.00 80.25 92 ASP A O 1
ATOM 663 N N . GLY A 1 93 ? 21.409 -15.304 -19.672 1.00 83.31 93 GLY A N 1
ATOM 664 C CA . GLY A 1 93 ? 21.379 -16.767 -19.575 1.00 83.31 93 GLY A CA 1
ATOM 665 C C . GLY A 1 93 ? 20.060 -17.279 -18.987 1.00 83.31 93 GLY A C 1
ATOM 666 O O . GLY A 1 93 ? 19.020 -17.102 -19.610 1.00 83.31 93 GLY A O 1
ATOM 667 N N . ASP A 1 94 ? 20.122 -17.900 -17.804 1.00 80.94 94 ASP A N 1
ATOM 668 C CA . ASP A 1 94 ? 18.957 -18.377 -17.032 1.00 80.94 94 ASP A CA 1
ATOM 669 C C . ASP A 1 94 ? 18.612 -17.444 -15.850 1.00 80.94 94 ASP A C 1
ATOM 671 O O . ASP A 1 94 ? 17.769 -17.772 -15.016 1.00 80.94 94 ASP A O 1
ATOM 675 N N . VAL A 1 95 ? 19.288 -16.294 -15.735 1.00 81.19 95 VAL A N 1
ATOM 676 C CA . VAL A 1 95 ? 19.096 -15.344 -14.633 1.00 81.19 95 VAL A CA 1
ATOM 677 C C . VAL A 1 95 ? 18.269 -14.159 -15.110 1.00 81.19 95 VAL A C 1
ATOM 679 O O . VAL A 1 95 ? 18.611 -13.497 -16.092 1.00 81.19 95 VAL A O 1
ATOM 682 N N . GLU A 1 96 ? 17.192 -13.864 -14.388 1.00 81.31 96 GLU A N 1
ATOM 683 C CA . GLU A 1 96 ? 16.433 -12.633 -14.570 1.00 81.31 96 GLU A CA 1
ATOM 684 C C . GLU A 1 96 ? 17.124 -11.484 -13.826 1.00 81.31 96 GLU A C 1
ATOM 686 O O . GLU A 1 96 ? 17.365 -11.549 -12.621 1.00 81.31 96 GLU A O 1
ATOM 691 N N . VAL A 1 97 ? 17.472 -10.428 -14.558 1.00 84.19 97 VAL A N 1
ATOM 692 C CA . VAL A 1 97 ? 18.142 -9.238 -14.032 1.00 84.19 97 VAL A CA 1
ATOM 693 C C . VAL A 1 97 ? 17.187 -8.058 -14.124 1.00 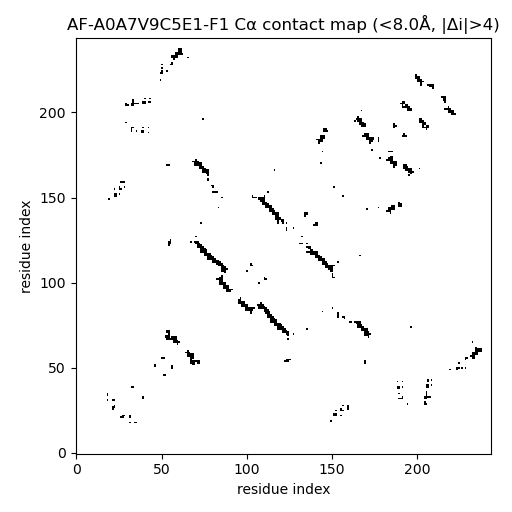84.19 97 VAL A C 1
ATOM 695 O O . VAL A 1 97 ? 16.744 -7.693 -15.217 1.00 84.19 97 VAL A O 1
ATOM 698 N N . ARG A 1 98 ? 16.903 -7.435 -12.977 1.00 86.88 98 ARG A N 1
ATOM 699 C CA . ARG A 1 98 ? 16.127 -6.196 -12.894 1.00 86.88 98 ARG A CA 1
ATOM 700 C C . ARG A 1 98 ? 17.034 -4.985 -13.098 1.00 86.88 98 ARG A C 1
ATOM 702 O O . ARG A 1 98 ? 18.031 -4.827 -12.400 1.00 86.88 98 ARG A O 1
ATOM 709 N N . HIS A 1 99 ? 16.646 -4.107 -14.014 1.00 88.50 99 HIS A N 1
ATOM 710 C CA . HIS A 1 99 ? 17.272 -2.810 -14.253 1.00 88.50 99 HIS A CA 1
ATOM 711 C C . HIS A 1 99 ? 16.355 -1.703 -13.761 1.00 88.50 99 HIS A C 1
ATOM 713 O O . HIS A 1 99 ? 15.184 -1.656 -14.138 1.00 88.50 99 HIS A O 1
ATOM 719 N N . GLU A 1 100 ? 16.903 -0.805 -12.952 1.00 91.56 100 GLU A N 1
ATOM 720 C CA . GLU A 1 100 ? 16.207 0.385 -12.471 1.00 91.56 100 GLU A CA 1
ATOM 721 C C . GLU A 1 100 ? 16.407 1.537 -13.458 1.00 91.56 100 GLU A C 1
ATOM 723 O O . GLU A 1 100 ? 17.519 1.809 -13.914 1.00 91.56 100 GLU A O 1
ATOM 728 N N . LEU A 1 101 ? 15.312 2.204 -13.799 1.00 90.69 101 LEU A N 1
ATOM 729 C CA . LEU A 1 101 ? 15.230 3.278 -14.777 1.00 90.69 101 LEU A CA 1
ATOM 730 C C . LEU A 1 101 ? 14.589 4.515 -14.136 1.00 90.69 101 LEU A C 1
ATOM 732 O O . LEU A 1 101 ? 13.935 4.444 -13.089 1.00 90.69 101 LEU A O 1
ATOM 736 N N . GLU A 1 102 ? 14.755 5.664 -14.788 1.00 90.81 102 GLU A N 1
ATOM 737 C CA . GLU A 1 102 ? 13.977 6.855 -14.445 1.00 90.81 102 GLU A CA 1
ATOM 738 C C . GLU A 1 102 ? 12.479 6.594 -14.642 1.00 90.81 102 GLU A C 1
ATOM 740 O O . GLU A 1 102 ? 12.078 5.853 -15.541 1.00 90.81 102 GLU A O 1
ATOM 745 N N . TYR A 1 103 ? 11.656 7.203 -13.788 1.00 90.00 103 TYR A N 1
ATOM 746 C CA . TYR A 1 103 ? 10.207 7.052 -13.845 1.00 90.00 103 TYR A CA 1
ATOM 747 C C . TYR A 1 103 ? 9.657 7.426 -15.230 1.00 90.00 103 TYR A C 1
ATOM 749 O O . TYR A 1 103 ? 10.030 8.453 -15.799 1.00 90.00 103 TYR A O 1
ATOM 757 N N . ASN A 1 104 ? 8.746 6.601 -15.751 1.00 84.50 104 ASN A N 1
ATOM 758 C CA . ASN A 1 104 ? 8.168 6.714 -17.094 1.00 84.50 104 ASN A CA 1
ATOM 759 C C . ASN A 1 104 ? 9.180 6.575 -18.246 1.00 84.50 104 ASN A C 1
ATOM 761 O O . ASN A 1 104 ? 8.946 7.083 -19.347 1.00 84.50 104 ASN A O 1
ATOM 765 N N . ALA A 1 105 ? 10.274 5.836 -18.034 1.00 87.69 105 ALA A N 1
ATOM 766 C CA . ALA A 1 105 ? 11.121 5.384 -19.134 1.00 87.69 105 ALA A CA 1
ATOM 767 C C . ALA A 1 105 ? 10.291 4.622 -20.187 1.00 87.69 105 ALA A C 1
ATOM 769 O O . ALA A 1 105 ? 9.456 3.779 -19.866 1.00 87.69 105 ALA A O 1
ATOM 770 N N . THR A 1 106 ? 10.514 4.917 -21.470 1.00 84.94 106 THR A N 1
ATOM 771 C CA . THR A 1 106 ? 9.685 4.392 -22.572 1.00 84.94 106 THR A CA 1
ATOM 772 C C . THR A 1 106 ? 9.803 2.886 -22.783 1.00 84.94 106 THR A C 1
ATOM 774 O O . THR A 1 106 ? 8.922 2.280 -23.383 1.00 84.94 106 THR A O 1
ATOM 777 N N . ASP A 1 107 ? 10.907 2.290 -22.344 1.00 86.44 107 ASP A N 1
ATOM 778 C CA . ASP A 1 107 ? 11.186 0.855 -22.406 1.00 86.44 107 ASP A CA 1
ATOM 779 C C . ASP A 1 107 ? 10.961 0.150 -21.058 1.00 86.44 107 ASP A C 1
ATOM 781 O O . ASP A 1 107 ? 11.355 -1.007 -20.890 1.00 86.44 107 ASP A O 1
ATOM 785 N N . ALA A 1 108 ? 10.332 0.839 -20.101 1.00 86.56 108 ALA A N 1
ATOM 786 C CA . ALA A 1 108 ? 9.930 0.262 -18.833 1.00 86.56 108 ALA A CA 1
ATOM 787 C C . ALA A 1 108 ? 8.837 -0.792 -19.024 1.00 86.56 108 ALA A C 1
ATOM 789 O O . ALA A 1 108 ? 7.872 -0.598 -19.764 1.00 86.56 108 ALA A O 1
ATOM 790 N N . GLN A 1 109 ? 8.974 -1.892 -18.294 1.00 84.00 109 GLN A N 1
ATOM 791 C CA . GLN A 1 109 ? 7.956 -2.932 -18.167 1.00 84.00 109 GLN A CA 1
ATOM 792 C C . GLN A 1 109 ? 7.117 -2.744 -16.902 1.00 84.00 109 GLN A C 1
ATOM 794 O O . GLN A 1 109 ? 6.000 -3.242 -16.838 1.00 84.00 109 GLN A O 1
ATOM 799 N N . ALA A 1 110 ? 7.629 -2.011 -15.913 1.00 83.44 110 ALA A N 1
ATOM 800 C CA . ALA A 1 110 ? 6.860 -1.584 -14.756 1.00 83.44 110 ALA A CA 1
ATOM 801 C C . ALA A 1 110 ? 7.281 -0.195 -14.269 1.00 83.44 110 ALA A C 1
ATOM 803 O O . ALA A 1 110 ? 8.393 0.257 -14.538 1.00 83.44 110 ALA A O 1
ATOM 804 N N . SER A 1 111 ? 6.405 0.459 -13.514 1.00 86.69 111 SER A N 1
ATOM 805 C CA . SER A 1 111 ? 6.659 1.732 -12.838 1.00 86.69 111 SER A CA 1
ATOM 806 C C . SER A 1 111 ? 6.110 1.697 -11.421 1.00 86.69 111 SER A C 1
ATOM 808 O O . SER A 1 111 ? 5.072 1.088 -11.182 1.00 86.69 111 SER A O 1
ATOM 810 N N . SER A 1 112 ? 6.773 2.370 -10.487 1.00 88.75 112 SER A N 1
ATOM 811 C CA . SER A 1 112 ? 6.302 2.540 -9.120 1.00 88.75 112 SER A CA 1
ATOM 812 C C . SER A 1 112 ? 5.904 3.977 -8.819 1.00 88.75 112 SER A C 1
ATOM 814 O O . SER A 1 112 ? 6.530 4.929 -9.285 1.00 88.75 112 SER A O 1
ATOM 816 N N . VAL A 1 113 ? 4.864 4.125 -8.008 1.00 91.19 113 VAL A N 1
ATOM 817 C CA . VAL A 1 113 ? 4.448 5.395 -7.409 1.00 91.19 113 VAL A CA 1
ATOM 818 C C . VAL A 1 113 ? 4.539 5.253 -5.902 1.00 91.19 113 VAL A C 1
ATOM 820 O O . VAL A 1 113 ? 4.157 4.223 -5.350 1.00 91.19 113 VAL A O 1
ATOM 823 N N . HIS A 1 114 ? 5.040 6.282 -5.235 1.00 94.81 114 HIS A N 1
ATOM 824 C CA . HIS A 1 114 ? 5.093 6.344 -3.781 1.00 94.81 114 HIS A CA 1
ATOM 825 C C . HIS A 1 114 ? 3.908 7.130 -3.271 1.00 94.81 114 HIS A C 1
ATOM 827 O O . HIS A 1 114 ? 3.658 8.239 -3.728 1.00 94.81 114 HIS A O 1
ATOM 833 N N . VAL A 1 115 ? 3.176 6.562 -2.328 1.00 94.88 115 VAL A N 1
ATOM 834 C CA . VAL A 1 115 ? 1.968 7.149 -1.758 1.00 94.88 115 VAL A CA 1
ATOM 835 C C . VAL A 1 115 ? 2.230 7.417 -0.294 1.00 94.88 115 VAL A C 1
ATOM 837 O O . VAL A 1 115 ? 2.637 6.518 0.436 1.00 94.88 115 VAL A O 1
ATOM 840 N N . THR A 1 116 ? 1.993 8.651 0.136 1.00 96.44 116 THR A N 1
ATOM 841 C CA . THR A 1 116 ? 2.112 9.048 1.537 1.00 96.44 116 THR A CA 1
ATOM 842 C C . THR A 1 116 ? 0.730 9.239 2.139 1.00 96.44 116 THR A C 1
ATOM 844 O O . THR A 1 116 ? -0.076 10.007 1.604 1.00 96.44 116 THR A O 1
ATOM 847 N N . LEU A 1 117 ? 0.483 8.595 3.279 1.00 97.12 117 LEU A N 1
ATOM 848 C CA . LEU A 1 117 ? -0.722 8.783 4.086 1.00 97.12 117 LEU A CA 1
ATOM 849 C C . LEU A 1 117 ? -0.397 9.470 5.409 1.00 97.12 117 LEU A C 1
ATOM 851 O O . LEU A 1 117 ? 0.666 9.245 5.989 1.00 97.12 117 LEU A O 1
ATOM 855 N N . ALA A 1 118 ? -1.332 10.274 5.907 1.00 97.06 118 ALA A N 1
ATOM 856 C CA . ALA A 1 118 ? -1.384 10.677 7.305 1.00 97.06 118 ALA A CA 1
ATOM 857 C C . ALA A 1 118 ? -2.141 9.596 8.081 1.00 97.06 118 ALA A C 1
ATOM 859 O O . ALA A 1 118 ? -3.287 9.291 7.761 1.00 97.06 118 ALA A O 1
ATOM 860 N N . ILE A 1 119 ? -1.488 8.994 9.071 1.00 97.06 119 ILE A N 1
ATOM 861 C CA . ILE A 1 119 ? -2.013 7.826 9.779 1.00 97.06 119 ILE A CA 1
ATOM 862 C C . ILE A 1 119 ? -3.107 8.266 10.747 1.00 97.06 119 ILE A C 1
ATOM 864 O O . ILE A 1 119 ? -2.863 9.062 11.655 1.00 97.06 119 ILE A O 1
ATOM 868 N N . GLU A 1 120 ? -4.294 7.692 10.596 1.00 94.44 120 GLU A N 1
ATOM 869 C CA . GLU A 1 120 ? -5.383 7.829 11.562 1.00 94.44 120 GLU A CA 1
ATOM 870 C C . GLU A 1 120 ? -5.401 6.663 12.544 1.00 94.44 120 GLU A C 1
ATOM 872 O O . GLU A 1 120 ? -5.603 6.848 13.746 1.00 94.44 120 GLU A O 1
ATOM 877 N N . ARG A 1 121 ? -5.214 5.447 12.023 1.00 92.31 121 ARG A N 1
ATOM 878 C CA . ARG A 1 121 ? -5.223 4.202 12.790 1.00 92.31 121 ARG A CA 1
ATOM 879 C C . ARG A 1 121 ? -4.214 3.238 12.193 1.00 92.31 121 ARG A C 1
ATOM 881 O O . ARG A 1 121 ? -4.045 3.184 10.976 1.00 92.31 121 ARG A O 1
ATOM 888 N N . SER A 1 122 ? -3.591 2.442 13.047 1.00 93.06 122 SER A N 1
ATOM 889 C CA . SER A 1 122 ? -2.703 1.375 12.615 1.00 93.06 122 SER A CA 1
ATOM 890 C C . SER A 1 122 ? -2.780 0.177 13.551 1.00 93.06 122 SER A C 1
ATOM 892 O O . SER A 1 122 ? -3.112 0.299 14.732 1.00 93.06 122 SER A O 1
ATOM 894 N N . ILE A 1 123 ? -2.488 -0.994 13.001 1.00 91.88 123 ILE A N 1
ATOM 895 C CA . ILE A 1 123 ? -2.239 -2.228 13.738 1.00 91.88 123 ILE A CA 1
ATOM 896 C C . ILE A 1 123 ? -0.917 -2.751 13.212 1.00 91.88 123 ILE A C 1
ATOM 898 O O . ILE A 1 123 ? -0.757 -2.926 12.009 1.00 91.88 123 ILE A O 1
ATOM 902 N N . VAL A 1 124 ? 0.036 -2.968 14.106 1.00 92.06 124 VAL A N 1
ATOM 903 C CA . VAL A 1 124 ? 1.389 -3.395 13.751 1.00 92.06 124 VAL A CA 1
ATOM 904 C C . VAL A 1 124 ? 1.603 -4.787 14.311 1.00 92.06 124 VAL A C 1
ATOM 906 O O . VAL A 1 124 ? 1.165 -5.088 15.425 1.00 92.06 124 VAL A O 1
ATOM 909 N N . ASP A 1 125 ? 2.265 -5.628 13.531 1.00 90.75 125 ASP A N 1
ATOM 910 C CA . ASP A 1 125 ? 2.699 -6.942 13.965 1.00 90.75 125 ASP A CA 1
ATOM 911 C C . ASP A 1 125 ? 3.477 -6.825 15.306 1.00 90.75 125 ASP A C 1
ATOM 913 O O . ASP A 1 125 ? 4.455 -6.083 15.387 1.00 90.75 125 ASP A O 1
ATOM 917 N N . PRO A 1 126 ? 3.089 -7.565 16.367 1.00 88.25 126 PRO A N 1
ATOM 918 C CA . PRO A 1 126 ? 3.720 -7.47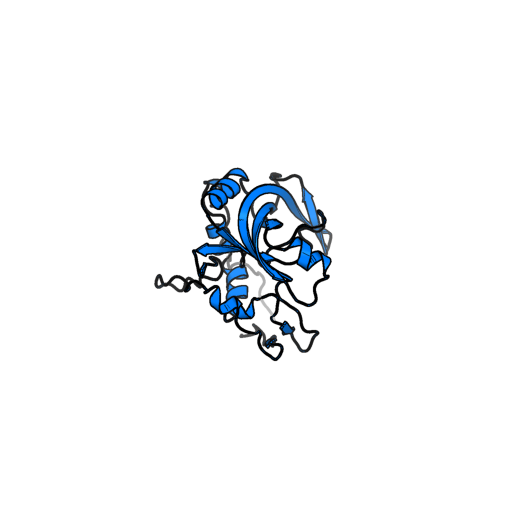7 17.690 1.00 88.25 126 PRO A CA 1
ATOM 919 C C . PRO A 1 126 ? 5.190 -7.932 17.752 1.00 88.25 126 PRO A C 1
ATOM 921 O O . PRO A 1 126 ? 5.846 -7.725 18.772 1.00 88.25 126 PRO A O 1
ATOM 924 N N . ASN A 1 127 ? 5.699 -8.592 16.713 1.00 89.19 127 ASN A N 1
ATOM 925 C CA . ASN A 1 127 ? 7.097 -9.001 16.588 1.00 89.19 127 ASN A CA 1
ATOM 926 C C . ASN A 1 127 ? 7.966 -7.940 15.895 1.00 89.19 127 ASN A C 1
ATOM 928 O O . ASN A 1 127 ? 9.183 -8.124 15.811 1.00 89.19 127 ASN A O 1
ATOM 932 N N . GLN A 1 128 ? 7.376 -6.846 15.411 1.00 90.50 128 GLN A N 1
ATOM 933 C CA . GLN A 1 128 ? 8.130 -5.756 14.808 1.00 90.50 128 GLN A CA 1
ATOM 934 C C . GLN A 1 128 ? 8.919 -4.961 15.863 1.00 90.50 128 GLN A C 1
ATOM 936 O O . GLN A 1 128 ? 8.551 -4.913 17.042 1.00 90.50 128 GLN A O 1
ATOM 941 N N . PRO A 1 129 ? 10.040 -4.319 15.484 1.00 91.94 129 PRO A N 1
ATOM 942 C CA . PRO A 1 129 ? 10.784 -3.469 16.399 1.00 91.94 129 PRO A CA 1
ATOM 943 C C . PRO A 1 129 ? 9.929 -2.317 16.937 1.00 91.94 129 PRO A C 1
ATOM 945 O O . PRO A 1 129 ? 9.178 -1.682 16.207 1.00 91.94 129 PRO A O 1
ATOM 948 N N . GLU A 1 130 ? 10.144 -1.932 18.194 1.00 91.94 130 GLU A N 1
ATOM 949 C CA . GLU A 1 130 ? 9.483 -0.777 18.830 1.00 91.94 130 GLU A CA 1
ATOM 950 C C . GLU A 1 130 ? 9.580 0.527 18.005 1.00 91.94 130 GLU A C 1
ATOM 952 O O . GLU A 1 130 ? 8.696 1.379 18.055 1.00 91.94 130 GLU A O 1
ATOM 957 N N . ALA A 1 131 ? 10.655 0.701 17.231 1.00 89.75 131 ALA A N 1
ATOM 958 C CA . ALA A 1 131 ? 10.806 1.849 16.338 1.00 89.75 131 ALA A CA 1
ATOM 959 C C . ALA A 1 131 ? 9.768 1.861 15.201 1.00 89.75 131 ALA A C 1
ATOM 961 O O . ALA A 1 131 ? 9.309 2.938 14.828 1.00 89.75 131 ALA A O 1
ATOM 962 N N . VAL A 1 132 ? 9.385 0.683 14.699 1.00 91.38 132 VAL A N 1
ATOM 963 C CA . VAL A 1 132 ? 8.340 0.497 13.683 1.00 91.38 132 VAL A CA 1
ATOM 964 C C . VAL A 1 132 ? 6.963 0.799 14.269 1.00 91.38 132 VAL A C 1
ATOM 966 O O . VAL A 1 132 ? 6.186 1.532 13.668 1.00 91.38 132 VAL A O 1
ATOM 969 N N . HIS A 1 133 ? 6.680 0.331 15.490 1.00 92.12 133 HIS A N 1
ATOM 970 C CA . HIS A 1 133 ? 5.438 0.696 16.182 1.00 92.12 133 HIS A CA 1
ATOM 971 C C . HIS A 1 133 ? 5.282 2.217 16.284 1.00 92.12 133 HIS A C 1
ATOM 973 O O . HIS A 1 133 ? 4.252 2.765 15.904 1.00 92.12 133 HIS A O 1
ATOM 979 N N . ARG A 1 134 ? 6.343 2.911 16.710 1.00 92.12 134 ARG A N 1
ATOM 980 C CA . ARG A 1 134 ? 6.320 4.373 16.837 1.00 92.12 134 ARG A CA 1
ATOM 981 C C . ARG A 1 134 ? 6.213 5.096 15.508 1.00 92.12 134 ARG A C 1
ATOM 983 O O . ARG A 1 134 ? 5.569 6.135 15.461 1.00 92.12 134 ARG A O 1
ATOM 990 N N . SER A 1 135 ? 6.859 4.617 14.443 1.00 92.50 135 SER A N 1
ATOM 991 C CA . SER A 1 135 ? 6.759 5.277 13.134 1.00 92.50 135 SER A CA 1
ATOM 992 C C . SER A 1 135 ? 5.340 5.204 12.571 1.00 92.50 135 SER A C 1
ATOM 994 O O . SER A 1 135 ? 4.926 6.118 11.859 1.00 92.50 135 SER A O 1
ATOM 996 N N . LEU A 1 136 ? 4.578 4.181 12.964 1.00 94.75 136 LEU A N 1
ATOM 997 C CA . LEU A 1 136 ? 3.202 3.959 12.542 1.00 94.75 136 LEU A CA 1
ATOM 998 C C . LEU A 1 136 ? 2.139 4.458 13.538 1.00 94.75 136 LEU A C 1
ATOM 1000 O O . LEU A 1 136 ? 0.960 4.173 13.341 1.00 94.75 136 LEU A O 1
ATOM 1004 N N . ASP A 1 137 ? 2.505 5.217 14.575 1.00 94.75 137 ASP A N 1
ATOM 1005 C CA . ASP A 1 137 ? 1.530 5.813 15.501 1.00 94.75 137 ASP A CA 1
ATOM 1006 C C . ASP A 1 137 ? 0.580 6.814 14.796 1.00 94.75 137 ASP A C 1
ATOM 1008 O O . ASP A 1 137 ? 0.998 7.541 13.884 1.00 94.75 137 ASP A O 1
ATOM 1012 N N . PRO A 1 138 ? -0.689 6.935 15.244 1.00 95.06 138 PRO A N 1
ATOM 1013 C CA . PRO A 1 138 ? -1.612 7.957 14.754 1.00 95.06 138 PRO A CA 1
ATOM 1014 C C . PRO A 1 138 ? -1.028 9.376 14.804 1.00 95.06 138 PRO A C 1
ATOM 1016 O O . PRO A 1 138 ? -0.453 9.803 15.807 1.00 95.06 138 PRO A O 1
ATOM 1019 N N . GLY A 1 139 ? -1.218 10.133 13.724 1.00 92.44 139 GLY A N 1
ATOM 1020 C CA . GLY A 1 139 ? -0.666 11.477 13.535 1.00 92.44 139 GLY A CA 1
ATOM 1021 C C . GLY A 1 139 ? 0.702 11.513 12.846 1.00 92.44 139 GLY A C 1
ATOM 1022 O O . GLY A 1 139 ? 1.114 12.584 12.391 1.00 92.44 139 GLY A O 1
ATOM 1023 N N . ASN A 1 140 ? 1.383 10.372 12.710 1.00 97.19 140 ASN A N 1
ATOM 1024 C CA . ASN A 1 140 ? 2.558 10.257 11.850 1.00 97.19 140 ASN A CA 1
ATOM 1025 C C . ASN A 1 140 ? 2.161 10.094 10.378 1.00 97.19 140 ASN A C 1
ATOM 1027 O O . ASN A 1 140 ? 0.984 10.091 10.012 1.00 97.19 140 ASN A O 1
ATOM 1031 N N . LYS A 1 141 ? 3.172 9.992 9.513 1.00 96.75 141 LYS A N 1
ATOM 1032 C CA . LYS A 1 141 ? 3.001 9.699 8.093 1.00 96.75 141 LYS A CA 1
ATOM 1033 C C . LYS A 1 141 ? 3.688 8.391 7.748 1.00 96.75 141 LYS A C 1
ATOM 1035 O O . LYS A 1 141 ? 4.763 8.116 8.274 1.00 96.75 141 LYS A O 1
ATOM 1040 N N . VAL A 1 142 ? 3.099 7.652 6.819 1.00 95.75 142 VAL A N 1
ATOM 1041 C CA . VAL A 1 142 ? 3.706 6.465 6.216 1.00 95.75 142 VAL A CA 1
ATOM 1042 C C . VAL A 1 142 ? 3.760 6.634 4.709 1.00 95.75 142 VAL A C 1
ATOM 1044 O O . VAL A 1 142 ? 2.806 7.139 4.117 1.00 95.75 142 VAL A O 1
ATOM 1047 N N . THR A 1 143 ? 4.863 6.206 4.104 1.00 95.62 143 THR A N 1
ATOM 1048 C CA . THR A 1 143 ? 5.024 6.163 2.652 1.00 95.62 143 THR A CA 1
ATOM 1049 C C . THR A 1 143 ? 5.142 4.712 2.212 1.00 95.62 143 THR A C 1
ATOM 1051 O O . THR A 1 143 ? 5.950 3.965 2.763 1.00 95.62 143 THR A O 1
ATOM 1054 N N . PHE A 1 144 ? 4.348 4.316 1.221 1.00 94.31 144 PHE A N 1
ATOM 1055 C CA . PHE A 1 144 ? 4.422 2.992 0.613 1.00 94.31 144 PHE A CA 1
ATOM 1056 C C . PHE A 1 144 ? 4.491 3.065 -0.909 1.00 94.31 144 PHE A C 1
ATOM 1058 O O . PHE A 1 144 ? 3.973 3.989 -1.537 1.00 94.31 144 PHE A O 1
ATOM 1065 N N . GLY A 1 145 ? 5.139 2.077 -1.513 1.00 91.88 145 GLY A N 1
ATOM 1066 C CA . GLY A 1 145 ? 5.225 1.914 -2.951 1.00 91.88 145 GLY A CA 1
ATOM 1067 C C . GLY A 1 145 ? 4.060 1.101 -3.511 1.00 91.88 145 GLY A C 1
ATOM 1068 O O . GLY A 1 145 ? 3.703 0.041 -2.990 1.00 91.88 145 GLY A O 1
ATOM 1069 N N . LEU A 1 146 ? 3.527 1.566 -4.638 1.00 88.44 146 LEU A N 1
ATOM 1070 C CA . LEU A 1 146 ? 2.617 0.835 -5.515 1.00 88.44 146 LEU A CA 1
ATOM 1071 C C . LEU A 1 146 ? 3.303 0.550 -6.846 1.00 88.44 146 LEU A C 1
ATOM 1073 O O . LEU A 1 146 ? 3.804 1.476 -7.484 1.00 88.44 146 LEU A O 1
ATOM 1077 N N . ALA A 1 147 ? 3.294 -0.711 -7.278 1.00 84.00 147 ALA A N 1
ATOM 1078 C CA . ALA A 1 147 ? 3.917 -1.144 -8.522 1.00 84.00 147 ALA A CA 1
ATOM 1079 C C . ALA A 1 147 ? 2.870 -1.358 -9.621 1.00 84.00 147 ALA A C 1
ATOM 1081 O O . ALA A 1 147 ? 1.809 -1.959 -9.423 1.00 84.00 147 ALA A O 1
ATOM 1082 N N . PHE A 1 148 ? 3.192 -0.890 -10.821 1.00 79.75 148 PHE A N 1
ATOM 1083 C CA . PHE A 1 148 ? 2.332 -0.973 -11.987 1.00 79.75 148 PHE A CA 1
ATOM 1084 C C . PHE A 1 148 ? 3.040 -1.654 -13.152 1.00 79.75 148 PHE A C 1
ATOM 1086 O O . PHE A 1 148 ? 4.127 -1.236 -13.519 1.00 79.75 148 PHE A O 1
ATOM 1093 N N . ASN A 1 149 ? 2.394 -2.639 -13.785 1.00 74.44 149 ASN A N 1
ATOM 1094 C CA . ASN A 1 149 ? 2.915 -3.383 -14.951 1.00 74.44 149 ASN A CA 1
ATOM 1095 C C . ASN A 1 149 ? 2.899 -2.578 -16.269 1.00 74.44 149 ASN A C 1
ATOM 1097 O O . ASN A 1 149 ? 3.064 -3.129 -17.354 1.00 74.44 149 ASN A O 1
ATOM 1101 N N . ALA A 1 150 ? 2.629 -1.278 -16.192 1.00 70.31 150 ALA A N 1
ATOM 1102 C CA . ALA A 1 150 ? 2.670 -0.354 -17.310 1.00 70.31 150 ALA A CA 1
ATOM 1103 C C . ALA A 1 150 ? 3.055 1.037 -16.792 1.00 70.31 150 ALA A C 1
ATOM 1105 O O . ALA A 1 150 ? 2.790 1.344 -15.622 1.00 70.31 150 ALA A O 1
ATOM 1106 N N . PRO A 1 151 ? 3.638 1.898 -17.645 1.00 72.38 151 PRO A N 1
ATOM 1107 C CA . PRO A 1 151 ? 3.809 3.304 -17.319 1.00 72.38 151 PRO A CA 1
ATOM 1108 C C . PRO A 1 151 ? 2.488 3.920 -16.848 1.00 72.38 151 PRO A C 1
ATOM 1110 O O . PRO A 1 151 ? 1.443 3.758 -17.481 1.00 72.38 151 PRO A O 1
ATOM 1113 N N . VAL A 1 152 ? 2.550 4.627 -15.724 1.00 76.25 152 VAL A N 1
ATOM 1114 C CA . VAL A 1 152 ? 1.404 5.257 -15.069 1.00 76.25 152 VAL A CA 1
ATOM 1115 C C . VAL A 1 152 ? 1.608 6.768 -15.031 1.00 76.25 152 VAL A C 1
ATOM 1117 O O . VAL A 1 152 ? 2.705 7.287 -14.810 1.00 76.25 152 VAL A O 1
ATOM 1120 N N . ILE A 1 153 ? 0.529 7.502 -15.276 1.00 84.81 153 ILE A N 1
ATOM 1121 C CA . ILE A 1 153 ? 0.525 8.960 -15.187 1.00 84.81 153 ILE A CA 1
ATOM 1122 C C . ILE A 1 153 ? 0.351 9.328 -13.709 1.00 84.81 153 ILE A C 1
ATOM 1124 O O . ILE A 1 153 ? -0.695 9.049 -13.123 1.00 84.81 153 ILE A O 1
ATOM 1128 N N . LEU A 1 154 ? 1.372 9.939 -13.102 1.00 89.25 154 LEU A N 1
ATOM 1129 C CA . LEU A 1 154 ? 1.386 10.269 -11.670 1.00 89.25 154 LEU A CA 1
ATOM 1130 C C . LEU A 1 154 ? 0.218 11.187 -11.283 1.00 89.25 154 LEU A C 1
ATOM 1132 O O . LEU A 1 154 ? -0.386 11.034 -10.222 1.00 89.25 154 LEU A O 1
ATOM 1136 N N . GLU A 1 155 ? -0.130 12.126 -12.158 1.00 89.69 155 GLU A N 1
ATOM 1137 C CA . GLU A 1 155 ? -1.235 13.058 -11.960 1.00 89.69 155 GLU A CA 1
ATOM 1138 C C . GLU A 1 155 ? -2.582 12.334 -11.884 1.00 89.69 155 GLU A C 1
ATOM 1140 O O . GLU A 1 155 ? -3.446 12.750 -11.118 1.00 89.69 155 GLU A O 1
ATOM 1145 N N . ALA A 1 156 ? -2.751 11.236 -12.629 1.00 84.62 156 ALA A N 1
ATOM 1146 C CA . ALA A 1 156 ? -3.964 10.425 -12.571 1.00 84.62 156 ALA A CA 1
ATOM 1147 C C . ALA A 1 156 ? -4.078 9.699 -11.223 1.00 84.62 156 ALA A C 1
ATOM 1149 O O . ALA A 1 156 ? -5.132 9.749 -10.595 1.00 84.62 156 ALA A O 1
ATOM 1150 N N . VAL A 1 157 ? -2.976 9.110 -10.739 1.00 87.06 157 VAL A N 1
ATOM 1151 C CA . VAL A 1 157 ? -2.918 8.478 -9.406 1.00 87.06 157 VAL A CA 1
ATOM 1152 C C . VAL A 1 157 ? -3.230 9.492 -8.313 1.00 87.06 157 VAL A C 1
ATOM 1154 O O . VAL A 1 157 ? -4.051 9.246 -7.433 1.00 87.06 157 VAL A O 1
ATOM 1157 N N . THR A 1 158 ? -2.598 10.662 -8.405 1.00 91.06 158 THR A N 1
ATOM 1158 C CA . THR A 1 158 ? -2.791 11.753 -7.450 1.00 91.06 158 THR A CA 1
ATOM 1159 C C . THR A 1 158 ? -4.247 12.204 -7.425 1.00 91.06 158 THR A C 1
ATOM 1161 O O . THR A 1 158 ? -4.828 12.312 -6.350 1.00 91.06 158 THR A O 1
ATOM 1164 N N . ALA A 1 159 ? -4.854 12.446 -8.590 1.00 88.69 159 ALA A N 1
ATOM 1165 C CA . ALA A 1 159 ? -6.243 12.884 -8.683 1.00 88.69 159 ALA A CA 1
ATOM 1166 C C . ALA A 1 159 ? -7.216 11.844 -8.105 1.00 88.69 159 ALA A C 1
ATOM 1168 O O . ALA A 1 159 ? -8.140 12.208 -7.381 1.00 88.69 159 ALA A O 1
ATOM 1169 N N . GLU A 1 160 ? -6.996 10.557 -8.379 1.00 86.56 160 GLU A N 1
ATOM 1170 C CA . GLU A 1 160 ? -7.848 9.478 -7.875 1.00 86.56 160 GLU A CA 1
ATOM 1171 C C . GLU A 1 160 ? -7.791 9.373 -6.345 1.00 86.56 160 GLU A C 1
ATOM 1173 O O . GLU A 1 160 ? -8.833 9.389 -5.680 1.00 86.56 160 GLU A O 1
ATOM 1178 N N . PHE A 1 161 ? -6.592 9.372 -5.759 1.00 90.12 161 PHE A N 1
ATOM 1179 C CA . PHE A 1 161 ? -6.452 9.328 -4.303 1.00 90.12 161 PHE A CA 1
ATOM 1180 C C . PHE A 1 161 ? -6.897 10.614 -3.609 1.00 90.12 161 PHE A C 1
ATOM 1182 O O . PHE A 1 161 ? -7.452 10.537 -2.522 1.00 90.12 161 PHE A O 1
ATOM 1189 N N . GLN A 1 162 ? -6.785 11.783 -4.243 1.00 89.88 162 GLN A N 1
ATOM 1190 C CA . GLN A 1 162 ? -7.374 13.019 -3.707 1.00 89.88 162 GLN A CA 1
ATOM 1191 C C . GLN A 1 162 ? -8.900 12.962 -3.598 1.00 89.88 162 GLN A C 1
ATOM 1193 O O . GLN A 1 162 ? -9.480 13.631 -2.745 1.00 89.88 162 GLN A O 1
ATOM 1198 N N . THR A 1 163 ? -9.561 12.191 -4.463 1.00 86.62 163 THR A N 1
ATOM 1199 C CA . THR A 1 163 ? -11.015 11.980 -4.396 1.00 86.62 163 THR A CA 1
ATOM 1200 C C . THR A 1 163 ? -11.424 10.834 -3.473 1.00 86.62 163 THR A C 1
ATOM 1202 O O . THR A 1 163 ? -12.617 10.643 -3.244 1.00 86.62 163 THR A O 1
ATOM 1205 N N . THR A 1 164 ? -10.454 10.100 -2.922 1.00 82.56 164 THR A N 1
ATOM 1206 C CA . THR A 1 164 ? -10.677 8.978 -2.009 1.00 82.56 164 THR A CA 1
ATOM 1207 C C . THR A 1 164 ? -10.390 9.452 -0.580 1.00 82.56 164 THR A C 1
ATOM 1209 O O . THR A 1 164 ? -9.226 9.633 -0.234 1.00 82.56 164 THR A O 1
ATOM 1212 N N . PRO A 1 165 ? -11.416 9.704 0.253 1.00 73.94 165 PRO A N 1
ATOM 1213 C CA . PRO A 1 165 ? -11.244 10.426 1.516 1.00 73.94 165 PRO A CA 1
ATOM 1214 C C . PRO A 1 165 ? -10.305 9.714 2.496 1.00 73.94 165 PRO A C 1
ATOM 1216 O O . PRO A 1 165 ? -9.492 10.364 3.147 1.00 73.94 165 PRO A O 1
ATOM 1219 N N . THR A 1 166 ? -10.370 8.384 2.549 1.00 91.00 166 THR A N 1
ATOM 1220 C CA . THR A 1 166 ? -9.546 7.583 3.451 1.00 91.00 166 THR A CA 1
ATOM 1221 C C . THR A 1 166 ? -9.134 6.295 2.749 1.00 91.00 166 THR A C 1
ATOM 1223 O O . THR A 1 166 ? -9.954 5.610 2.130 1.00 91.00 166 THR A O 1
ATOM 1226 N N . LEU A 1 167 ? -7.849 5.973 2.839 1.00 93.25 167 LEU A N 1
ATOM 1227 C CA . LEU A 1 167 ? -7.249 4.777 2.267 1.00 93.25 167 LEU A CA 1
ATOM 1228 C C . LEU A 1 167 ? -6.938 3.772 3.369 1.00 93.25 167 LEU A C 1
ATOM 1230 O O . LEU A 1 167 ? -6.598 4.142 4.494 1.00 93.25 167 LEU A O 1
ATOM 1234 N N . VAL A 1 168 ? -7.026 2.497 3.012 1.00 92.25 168 VAL A N 1
ATOM 1235 C CA . VAL A 1 168 ? -6.583 1.384 3.846 1.00 92.25 168 VAL A CA 1
ATOM 1236 C C . VAL A 1 168 ? -5.514 0.591 3.106 1.00 92.25 168 VAL A C 1
ATOM 1238 O O . VAL A 1 168 ? -5.664 0.311 1.918 1.00 92.25 168 VAL A O 1
ATOM 1241 N N . ALA A 1 169 ? -4.436 0.238 3.799 1.00 92.38 169 ALA A N 1
ATOM 1242 C CA . ALA A 1 169 ? -3.339 -0.533 3.233 1.00 92.38 169 ALA A CA 1
ATOM 1243 C C . ALA A 1 169 ? -2.815 -1.570 4.231 1.00 92.38 169 ALA A C 1
ATOM 1245 O O . ALA A 1 169 ? -2.567 -1.244 5.395 1.00 92.38 169 ALA A O 1
ATOM 1246 N N . LEU A 1 170 ? -2.596 -2.799 3.762 1.00 91.19 170 LEU A N 1
ATOM 1247 C CA . LEU A 1 170 ? -1.716 -3.745 4.444 1.00 91.19 170 LEU A CA 1
ATOM 1248 C C . LEU A 1 170 ? -0.302 -3.563 3.897 1.00 91.19 170 LEU A C 1
ATOM 1250 O O . LEU A 1 170 ? -0.078 -3.615 2.686 1.00 91.19 170 LEU A O 1
ATOM 1254 N N . LEU A 1 171 ? 0.630 -3.309 4.805 1.00 93.25 171 LEU A N 1
ATOM 1255 C CA . LEU A 1 171 ? 1.986 -2.893 4.514 1.00 93.25 171 LEU A CA 1
ATOM 1256 C C . LEU A 1 171 ? 2.984 -3.975 4.912 1.00 93.25 171 LEU A C 1
ATOM 1258 O O . LEU A 1 171 ? 2.853 -4.605 5.960 1.00 93.25 171 LEU A O 1
ATOM 1262 N N . TYR A 1 172 ? 4.008 -4.132 4.086 1.00 91.12 172 TYR A N 1
ATOM 1263 C CA . TYR A 1 172 ? 5.165 -4.983 4.320 1.00 91.12 172 TYR A CA 1
ATOM 1264 C C . TYR A 1 172 ? 6.414 -4.099 4.400 1.00 91.12 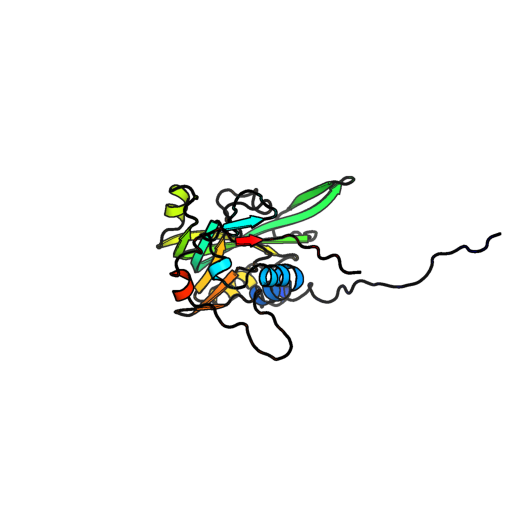172 TYR A C 1
ATOM 1266 O O . TYR A 1 172 ? 6.589 -3.210 3.562 1.00 91.12 172 TYR A O 1
ATOM 1274 N N . ASP A 1 173 ? 7.263 -4.314 5.402 1.00 85.81 173 ASP A N 1
ATOM 1275 C CA . ASP A 1 173 ? 8.453 -3.487 5.682 1.00 85.81 173 ASP A CA 1
ATOM 1276 C C . ASP A 1 173 ? 9.595 -3.756 4.686 1.00 85.81 173 ASP A C 1
ATOM 1278 O O . ASP A 1 173 ? 10.556 -3.004 4.570 1.00 85.81 173 ASP A O 1
ATOM 1282 N N . SER A 1 174 ? 9.490 -4.837 3.913 1.00 79.69 174 SER A N 1
ATOM 1283 C CA . SER A 1 174 ? 10.477 -5.176 2.892 1.00 79.69 174 SER A CA 1
ATOM 1284 C C . SER A 1 174 ? 9.830 -5.602 1.583 1.00 79.69 174 SER A C 1
ATOM 1286 O O . SER A 1 174 ? 8.895 -6.394 1.525 1.00 79.69 174 SER A O 1
ATOM 1288 N N . SER A 1 175 ? 10.352 -5.096 0.477 1.00 79.75 175 SER A N 1
ATOM 1289 C CA . SER A 1 175 ? 10.017 -5.620 -0.838 1.00 79.75 175 SER A CA 1
ATOM 1290 C C . SER A 1 175 ? 11.224 -5.453 -1.729 1.00 79.75 175 SER A C 1
ATOM 1292 O O . SER A 1 175 ? 11.667 -4.316 -1.896 1.00 79.75 175 SER A O 1
ATOM 1294 N N . PRO A 1 176 ? 11.689 -6.528 -2.391 1.00 74.31 176 PRO A N 1
ATOM 1295 C CA . PRO A 1 176 ? 12.796 -6.429 -3.325 1.00 74.31 176 PRO A CA 1
ATOM 1296 C C . PRO A 1 176 ? 12.592 -5.316 -4.352 1.00 74.31 176 PRO A C 1
ATOM 1298 O O . PRO A 1 176 ? 13.554 -4.682 -4.780 1.00 74.31 176 PRO A O 1
ATOM 1301 N N . VAL A 1 177 ? 11.341 -5.062 -4.765 1.00 77.00 177 VAL A N 1
ATOM 1302 C CA . VAL A 1 177 ? 10.960 -4.005 -5.721 1.00 77.00 177 VAL A CA 1
ATOM 1303 C C . VAL A 1 177 ? 11.373 -2.614 -5.236 1.00 77.00 177 VAL A C 1
ATOM 1305 O O . VAL A 1 177 ? 11.711 -1.773 -6.064 1.00 77.00 177 VAL A O 1
ATOM 1308 N N . TYR A 1 178 ? 11.391 -2.391 -3.925 1.00 82.69 178 TYR A N 1
ATOM 1309 C CA . TYR A 1 178 ? 11.626 -1.101 -3.278 1.00 82.69 178 TYR A CA 1
ATOM 1310 C C . TYR A 1 178 ? 12.965 -1.008 -2.535 1.00 82.69 178 TYR A C 1
ATOM 1312 O O . TYR A 1 178 ? 13.237 0.027 -1.940 1.00 82.69 178 TYR A O 1
ATOM 1320 N N . ASP A 1 179 ? 13.847 -2.010 -2.652 1.00 83.75 179 ASP A N 1
ATOM 1321 C CA . ASP A 1 179 ? 15.188 -2.028 -2.031 1.00 83.75 179 ASP A CA 1
ATOM 1322 C C . ASP A 1 179 ? 16.070 -0.807 -2.378 1.00 83.75 179 ASP A C 1
ATOM 1324 O O . ASP A 1 179 ? 17.089 -0.563 -1.732 1.00 83.75 179 ASP A O 1
ATOM 1328 N N . TYR A 1 180 ? 15.703 -0.040 -3.410 1.00 80.69 180 TYR A N 1
ATOM 1329 C CA . TYR A 1 180 ? 16.397 1.185 -3.805 1.00 80.69 180 TYR A CA 1
ATOM 1330 C C . TYR A 1 180 ? 16.137 2.379 -2.870 1.00 80.69 180 TYR A C 1
ATOM 1332 O O . TYR A 1 180 ? 16.853 3.379 -2.972 1.00 80.69 180 TYR A O 1
ATOM 1340 N N . GLU A 1 181 ? 15.131 2.314 -1.990 1.00 84.50 181 GLU A N 1
ATOM 1341 C CA . GLU A 1 181 ? 14.758 3.400 -1.080 1.00 84.50 181 GLU A CA 1
ATOM 1342 C C . GLU A 1 181 ? 14.471 2.889 0.336 1.00 84.50 181 GLU A C 1
ATOM 1344 O O . GLU A 1 181 ? 13.533 2.136 0.581 1.00 84.50 181 GLU A O 1
ATOM 1349 N N . GLU A 1 182 ? 15.299 3.319 1.290 1.00 83.50 182 GLU A N 1
ATOM 1350 C CA . GLU A 1 182 ? 15.179 2.924 2.694 1.00 83.50 182 GLU A CA 1
ATOM 1351 C C . GLU A 1 182 ? 13.919 3.521 3.341 1.00 83.50 182 GLU A C 1
ATOM 1353 O O . GLU A 1 182 ? 13.634 4.710 3.194 1.00 83.50 182 GLU A O 1
ATOM 1358 N N . GLY A 1 183 ? 13.192 2.703 4.108 1.00 84.19 183 GLY A N 1
ATOM 1359 C CA . GLY A 1 183 ? 11.991 3.124 4.839 1.00 84.19 183 GLY A CA 1
ATOM 1360 C C . GLY A 1 183 ? 10.715 3.181 3.994 1.00 84.19 183 GLY A C 1
ATOM 1361 O O . GLY A 1 183 ? 9.683 3.639 4.491 1.00 84.19 183 GLY A O 1
ATOM 1362 N N . LEU A 1 184 ? 10.773 2.724 2.740 1.00 90.81 184 LEU A N 1
ATOM 1363 C CA . LEU A 1 184 ? 9.612 2.609 1.871 1.00 90.81 184 LEU A CA 1
ATOM 1364 C C . LEU A 1 184 ? 8.888 1.281 2.109 1.00 90.81 184 LEU A C 1
ATOM 1366 O O . LEU A 1 184 ? 9.412 0.206 1.823 1.00 90.81 184 LEU A O 1
ATOM 1370 N N . TRP A 1 185 ? 7.645 1.373 2.571 1.00 93.38 185 TRP A N 1
ATOM 1371 C CA . TRP A 1 185 ? 6.783 0.210 2.755 1.00 93.38 185 TRP A CA 1
ATOM 1372 C C . TRP A 1 185 ? 6.260 -0.307 1.414 1.00 93.38 185 TRP A C 1
ATOM 1374 O O . TRP A 1 185 ? 6.222 0.414 0.417 1.00 93.38 185 TRP A O 1
ATOM 1384 N N . ALA A 1 186 ? 5.790 -1.546 1.380 1.00 90.44 186 ALA A N 1
ATOM 1385 C CA . ALA A 1 186 ? 5.178 -2.146 0.202 1.00 90.44 186 ALA A CA 1
ATOM 1386 C C . ALA A 1 186 ? 3.730 -2.543 0.471 1.00 90.44 186 ALA A C 1
ATOM 1388 O O . ALA A 1 186 ? 3.426 -3.040 1.549 1.00 90.44 186 ALA A O 1
ATOM 1389 N N . VAL A 1 187 ? 2.862 -2.421 -0.533 1.00 86.50 187 VAL A N 1
ATOM 1390 C CA . VAL A 1 187 ? 1.620 -3.207 -0.569 1.00 86.50 187 VAL A CA 1
ATOM 1391 C C . VAL A 1 187 ? 1.893 -4.462 -1.391 1.00 86.50 187 VAL A C 1
ATOM 1393 O O . VAL A 1 187 ? 2.411 -4.370 -2.508 1.00 86.50 187 VAL A O 1
ATOM 1396 N N . LEU A 1 188 ? 1.583 -5.631 -0.830 1.00 75.25 188 LEU A N 1
ATOM 1397 C CA . LEU A 1 188 ? 1.790 -6.911 -1.508 1.00 75.25 188 LEU A CA 1
ATOM 1398 C C . LEU A 1 188 ? 0.825 -7.112 -2.686 1.00 75.25 188 LEU A C 1
ATOM 1400 O O . LEU A 1 188 ? -0.163 -6.392 -2.842 1.00 75.25 188 LEU A O 1
ATOM 1404 N N . GLU A 1 189 ? 1.137 -8.126 -3.501 1.00 70.88 189 GLU A N 1
ATOM 1405 C CA . GLU A 1 189 ? 0.238 -8.691 -4.520 1.00 70.88 189 GLU A CA 1
ATOM 1406 C C . GLU A 1 189 ? -0.365 -7.631 -5.448 1.00 70.88 189 GLU A C 1
ATOM 1408 O O . GLU A 1 189 ? -1.577 -7.523 -5.608 1.00 70.88 189 GLU A O 1
ATOM 1413 N N . ASP A 1 190 ? 0.497 -6.805 -6.046 1.00 70.44 190 ASP A N 1
ATOM 1414 C CA . ASP A 1 190 ? 0.092 -5.765 -6.999 1.00 70.44 190 ASP A CA 1
ATOM 1415 C C . ASP A 1 190 ? -0.912 -4.740 -6.441 1.00 70.44 190 ASP A C 1
ATOM 1417 O O . ASP A 1 190 ? -1.647 -4.104 -7.199 1.00 70.44 190 ASP A O 1
ATOM 1421 N N . GLY A 1 191 ? -0.931 -4.545 -5.119 1.00 76.12 191 GLY A N 1
ATOM 1422 C CA . GLY A 1 191 ? -1.873 -3.645 -4.464 1.00 76.12 191 GLY A CA 1
ATOM 1423 C C . GLY A 1 191 ? -3.183 -4.315 -4.055 1.00 76.12 191 GLY A C 1
ATOM 1424 O O . GLY A 1 191 ? -4.137 -3.595 -3.774 1.00 76.12 191 GLY A O 1
ATOM 1425 N N . ALA A 1 192 ? -3.258 -5.653 -4.003 1.00 75.62 192 ALA A N 1
ATOM 1426 C CA . ALA A 1 192 ? -4.488 -6.371 -3.650 1.00 75.62 192 ALA A CA 1
ATOM 1427 C C . ALA A 1 192 ? -5.084 -5.925 -2.304 1.00 75.62 192 ALA A C 1
ATOM 1429 O O . ALA A 1 192 ? -6.301 -5.857 -2.133 1.00 75.62 192 ALA A O 1
ATOM 1430 N N . PHE A 1 193 ? -4.209 -5.543 -1.378 1.00 81.56 193 PHE A N 1
ATOM 1431 C CA . PHE A 1 193 ? -4.564 -5.043 -0.058 1.00 81.56 193 PHE A CA 1
ATOM 1432 C C . PHE A 1 193 ? -4.528 -3.517 0.059 1.00 81.56 193 PHE A C 1
ATOM 1434 O O . PHE A 1 193 ? -4.355 -2.983 1.154 1.00 81.56 193 PHE A O 1
ATOM 1441 N N . LEU A 1 194 ? -4.694 -2.808 -1.057 1.00 88.31 194 LEU A N 1
ATOM 1442 C CA . LEU A 1 194 ? -5.029 -1.392 -1.067 1.00 88.31 194 LEU A CA 1
ATOM 1443 C C . LEU A 1 194 ? -6.538 -1.243 -1.259 1.00 88.31 194 LEU A C 1
ATOM 1445 O O . LEU A 1 194 ? -7.111 -1.726 -2.236 1.00 88.31 194 LEU A O 1
ATOM 1449 N N . GLY A 1 195 ? -7.177 -0.537 -0.338 1.00 87.94 195 GLY A N 1
ATOM 1450 C CA . GLY A 1 195 ? -8.616 -0.347 -0.337 1.00 87.94 195 GLY A CA 1
ATOM 1451 C C . GLY A 1 195 ? -9.037 1.072 0.006 1.00 87.94 195 GLY A C 1
ATOM 1452 O O . GLY A 1 195 ? -8.227 1.963 0.275 1.00 87.94 195 GLY A O 1
ATOM 1453 N N . GLN A 1 196 ? -10.347 1.255 0.010 1.00 88.81 196 GLN A N 1
ATOM 1454 C CA . GLN A 1 196 ? -11.019 2.483 0.402 1.00 88.81 196 GLN A CA 1
ATOM 1455 C C . GLN A 1 196 ? -11.703 2.261 1.744 1.00 88.81 196 GLN A C 1
ATOM 1457 O O . GLN A 1 196 ? -12.285 1.203 1.980 1.00 88.81 196 GLN A O 1
ATOM 1462 N N . ALA A 1 197 ? -11.647 3.257 2.616 1.00 86.44 197 ALA A N 1
ATOM 1463 C CA . ALA A 1 197 ? -12.324 3.235 3.901 1.00 86.44 197 ALA A CA 1
ATOM 1464 C C . ALA A 1 197 ? -13.560 4.148 3.879 1.00 86.44 197 ALA A C 1
ATOM 1466 O O . ALA A 1 197 ? -13.543 5.236 3.302 1.00 86.44 197 ALA A O 1
ATOM 1467 N N . SER A 1 198 ? -14.631 3.703 4.530 1.00 80.88 198 SER A N 1
ATOM 1468 C CA . SER A 1 198 ? -15.847 4.470 4.796 1.00 80.88 198 SER A CA 1
ATOM 1469 C C . SER A 1 198 ? -16.292 4.201 6.227 1.00 80.88 198 SER A C 1
ATOM 1471 O O . SER A 1 198 ? -16.636 3.065 6.539 1.00 80.88 198 SER A O 1
ATOM 1473 N N . ASP A 1 199 ? -16.281 5.240 7.067 1.00 79.12 199 ASP A N 1
ATOM 1474 C CA . ASP A 1 199 ? -16.653 5.263 8.492 1.00 79.12 199 ASP A CA 1
ATOM 1475 C C . ASP A 1 199 ? -16.217 4.021 9.302 1.00 79.12 199 ASP A C 1
ATOM 1477 O O . ASP A 1 199 ? -15.162 4.037 9.937 1.00 79.12 199 ASP A O 1
ATOM 1481 N N . ASP A 1 200 ? -17.010 2.947 9.265 1.00 81.56 200 ASP A N 1
ATOM 1482 C CA . ASP A 1 200 ? -16.812 1.706 10.027 1.00 81.56 200 ASP A CA 1
ATOM 1483 C C . ASP A 1 200 ? -16.410 0.495 9.164 1.00 81.56 200 ASP A C 1
ATOM 1485 O O . ASP A 1 200 ? -16.454 -0.651 9.627 1.00 81.56 200 ASP A O 1
ATOM 1489 N N . SER A 1 201 ? -16.049 0.720 7.902 1.00 82.88 201 SER A N 1
ATOM 1490 C CA . SER A 1 201 ? -15.799 -0.346 6.940 1.00 82.88 201 SER A CA 1
ATOM 1491 C C . SER A 1 201 ? -14.708 -0.041 5.914 1.00 82.88 201 SER A C 1
ATOM 1493 O O . SER A 1 201 ? -14.415 1.114 5.609 1.00 82.88 201 SER A O 1
ATOM 1495 N N . ALA A 1 202 ? -14.122 -1.098 5.361 1.00 83.69 202 ALA A N 1
ATOM 1496 C CA . ALA A 1 202 ? -13.139 -1.058 4.292 1.00 83.69 202 ALA A CA 1
ATOM 1497 C C . ALA A 1 202 ? -13.576 -1.911 3.102 1.00 83.69 202 ALA A C 1
ATOM 1499 O O . ALA A 1 202 ? -14.097 -3.015 3.250 1.00 83.69 202 ALA A O 1
ATOM 1500 N N . TYR A 1 203 ? -13.296 -1.409 1.909 1.00 82.44 203 TYR A N 1
ATOM 1501 C CA . TYR A 1 203 ? -13.532 -2.087 0.649 1.00 82.44 203 TYR A CA 1
ATOM 1502 C C . TYR A 1 203 ? -12.210 -2.266 -0.097 1.00 82.44 203 TYR A C 1
ATOM 1504 O O . TYR A 1 203 ? -11.505 -1.290 -0.350 1.00 82.44 203 TYR A O 1
ATOM 1512 N N . PHE A 1 204 ? -11.885 -3.507 -0.461 1.00 81.56 204 PHE A N 1
ATOM 1513 C CA . PHE A 1 204 ? -10.669 -3.865 -1.195 1.00 81.56 204 PHE A CA 1
ATOM 1514 C C . PHE A 1 204 ? -11.049 -4.326 -2.605 1.00 81.56 204 PHE A C 1
ATOM 1516 O O . PHE A 1 204 ? -11.496 -5.462 -2.767 1.00 81.56 204 PHE A O 1
ATOM 1523 N N . PRO A 1 205 ? -10.872 -3.480 -3.636 1.00 76.38 205 PRO A N 1
ATOM 1524 C CA . PRO A 1 205 ? -11.360 -3.767 -4.986 1.00 76.38 205 PRO A CA 1
ATOM 1525 C C . PRO A 1 205 ? -10.792 -5.044 -5.613 1.00 76.38 205 PRO A C 1
ATOM 1527 O O . PRO A 1 205 ? -11.437 -5.638 -6.468 1.00 76.38 205 PRO A O 1
ATOM 1530 N N . ALA A 1 206 ? -9.592 -5.463 -5.207 1.00 73.75 206 ALA A N 1
ATOM 1531 C CA . ALA A 1 206 ? -8.957 -6.683 -5.701 1.00 73.75 206 ALA A CA 1
ATOM 1532 C C . ALA A 1 206 ? -9.569 -7.964 -5.118 1.00 73.75 206 ALA A C 1
ATOM 1534 O O . ALA A 1 206 ? -9.553 -9.004 -5.768 1.00 73.75 206 ALA A O 1
ATOM 1535 N N . LEU A 1 207 ? -10.099 -7.884 -3.894 1.00 71.50 207 LEU A N 1
ATOM 1536 C CA . LEU A 1 207 ? -10.750 -9.001 -3.205 1.00 71.50 207 LEU A CA 1
ATOM 1537 C C . LEU A 1 207 ? -12.230 -9.125 -3.586 1.00 71.50 207 LEU A C 1
ATOM 1539 O O . LEU A 1 207 ? -12.905 -10.055 -3.149 1.00 71.50 207 LEU A O 1
ATOM 1543 N N . ASP A 1 208 ? -12.738 -8.202 -4.407 1.00 68.62 208 ASP A N 1
ATOM 1544 C CA . ASP A 1 208 ? -14.059 -8.311 -5.002 1.00 68.62 208 ASP A CA 1
ATOM 1545 C C . ASP A 1 208 ? -14.063 -9.450 -6.033 1.00 68.62 208 ASP A C 1
ATOM 1547 O O . ASP A 1 208 ? -13.727 -9.262 -7.206 1.00 68.62 208 ASP A O 1
ATOM 1551 N N . SER A 1 209 ? -14.405 -10.658 -5.565 1.00 52.38 209 SER A N 1
ATOM 1552 C CA . SER A 1 209 ? -14.633 -11.848 -6.382 1.00 52.38 209 SER A CA 1
ATOM 1553 C C . SER A 1 209 ? -15.807 -11.571 -7.315 1.00 52.38 209 SER A C 1
ATOM 1555 O O . SER A 1 209 ? -16.957 -11.857 -6.983 1.00 52.38 209 SER A O 1
ATOM 1557 N N . GLY A 1 210 ? -15.542 -10.956 -8.463 1.00 50.31 210 GLY A N 1
ATOM 1558 C CA . GLY A 1 210 ? -16.548 -10.544 -9.435 1.00 50.31 210 GLY A CA 1
ATOM 1559 C C . GLY A 1 210 ? -17.243 -11.713 -10.139 1.00 50.31 210 GLY A C 1
ATOM 1560 O O . GLY A 1 210 ? -17.298 -11.735 -11.368 1.00 50.31 210 GLY A O 1
ATOM 1561 N N . ASP A 1 211 ? -17.806 -12.671 -9.403 1.00 43.38 211 ASP A N 1
ATOM 1562 C CA . ASP A 1 211 ? -18.586 -13.776 -9.944 1.00 43.38 211 ASP A CA 1
ATOM 1563 C C . ASP A 1 211 ? -19.935 -13.255 -10.456 1.00 43.38 211 ASP A C 1
ATOM 1565 O O . ASP A 1 211 ? -20.953 -13.250 -9.764 1.00 43.38 211 ASP A O 1
ATOM 1569 N N . ALA A 1 212 ? -19.900 -12.792 -11.710 1.00 41.47 212 ALA A N 1
ATOM 1570 C CA . ALA A 1 212 ? -20.902 -12.865 -12.781 1.00 41.47 212 ALA A CA 1
ATOM 1571 C C . ALA A 1 212 ? -22.363 -12.427 -12.519 1.00 41.47 212 ALA A C 1
ATOM 1573 O O . ALA A 1 212 ? -23.164 -12.443 -13.453 1.00 41.47 212 ALA A O 1
ATOM 1574 N N . ASN A 1 213 ? -22.731 -11.993 -11.313 1.00 39.34 213 ASN A N 1
ATOM 1575 C CA . ASN A 1 213 ? -24.106 -11.655 -10.926 1.00 39.34 213 ASN A CA 1
ATOM 1576 C C . ASN A 1 213 ? -24.242 -10.280 -10.246 1.00 39.34 213 ASN A C 1
ATOM 1578 O O . ASN A 1 213 ? -25.321 -9.954 -9.754 1.00 39.34 213 ASN A O 1
ATOM 1582 N N . GLY A 1 214 ? -23.189 -9.456 -10.244 1.00 40.19 214 GLY A N 1
ATOM 1583 C CA . GLY A 1 214 ? -23.251 -8.077 -9.740 1.00 40.19 214 GLY A CA 1
ATOM 1584 C C . GLY A 1 214 ? -23.352 -7.952 -8.217 1.00 40.19 214 GLY A C 1
ATOM 1585 O O . GLY A 1 214 ? -23.859 -6.943 -7.733 1.00 40.19 214 GLY A O 1
ATOM 1586 N N . ALA A 1 215 ? -22.908 -8.963 -7.468 1.00 42.91 215 ALA A N 1
ATOM 1587 C CA . ALA A 1 215 ? -22.711 -8.832 -6.031 1.00 42.91 215 ALA A CA 1
ATOM 1588 C C . ALA A 1 215 ? -21.277 -8.348 -5.785 1.00 42.91 215 ALA A C 1
ATOM 1590 O O . ALA A 1 215 ? -20.341 -9.110 -5.998 1.00 42.91 215 ALA A O 1
ATOM 1591 N N . GLU A 1 216 ? -21.128 -7.084 -5.390 1.00 54.34 216 GLU A N 1
ATOM 1592 C CA . GLU A 1 216 ? -19.883 -6.570 -4.810 1.00 54.34 216 GLU A CA 1
ATOM 1593 C C . GLU A 1 216 ? -19.552 -7.383 -3.548 1.00 54.34 216 GLU A C 1
ATOM 1595 O O . GLU A 1 216 ? -20.456 -7.712 -2.765 1.00 54.34 216 GLU A O 1
ATOM 1600 N N . ALA A 1 217 ? -18.276 -7.708 -3.331 1.00 58.41 217 ALA A N 1
ATOM 1601 C CA . ALA A 1 217 ? -17.816 -8.238 -2.057 1.00 58.41 217 ALA A CA 1
ATOM 1602 C C . ALA A 1 217 ? -18.258 -7.306 -0.925 1.00 58.41 217 ALA A C 1
ATOM 1604 O O . ALA A 1 217 ? -18.122 -6.082 -1.005 1.00 58.41 217 ALA A O 1
ATOM 1605 N N . ALA A 1 218 ? -18.817 -7.901 0.130 1.00 64.25 218 ALA A N 1
ATOM 1606 C CA . ALA A 1 218 ? -19.273 -7.136 1.276 1.00 64.25 218 ALA A CA 1
ATOM 1607 C C . ALA A 1 218 ? -18.088 -6.354 1.870 1.00 64.25 218 ALA A C 1
ATOM 1609 O O . ALA A 1 218 ? -17.006 -6.926 2.024 1.00 64.25 218 ALA A O 1
ATOM 1610 N N . PRO A 1 219 ? -18.270 -5.066 2.211 1.00 73.81 219 PRO A N 1
ATOM 1611 C CA . PRO A 1 219 ? -17.216 -4.301 2.849 1.00 73.81 219 PRO A CA 1
ATOM 1612 C C . PRO A 1 219 ? -16.894 -4.921 4.215 1.00 73.81 219 PRO A C 1
ATOM 1614 O O . PRO A 1 219 ? -17.792 -5.324 4.959 1.00 73.81 219 PRO A O 1
ATOM 1617 N N . PHE A 1 220 ? -15.609 -4.995 4.540 1.00 75.25 220 PHE A N 1
ATOM 1618 C CA . PHE A 1 220 ? -15.113 -5.522 5.808 1.00 75.25 220 PHE A CA 1
ATOM 1619 C C . PHE A 1 220 ? -15.346 -4.509 6.914 1.00 75.25 220 PHE A C 1
ATOM 1621 O O . PHE A 1 220 ? -15.156 -3.315 6.692 1.00 75.25 220 PHE A O 1
ATOM 1628 N N . SER A 1 221 ? -15.721 -4.948 8.110 1.00 80.44 221 SER A N 1
ATOM 1629 C CA . SER A 1 221 ? -15.948 -4.018 9.214 1.00 80.44 221 SER A CA 1
ATOM 1630 C C . SER A 1 221 ? -14.665 -3.772 9.998 1.00 80.44 221 SER A C 1
ATOM 1632 O O . SER A 1 221 ? -13.949 -4.703 10.352 1.00 80.44 221 SER A O 1
ATOM 1634 N N . PHE A 1 222 ? -14.408 -2.523 10.388 1.00 79.44 222 PHE A N 1
ATOM 1635 C CA . PHE A 1 222 ? -13.309 -2.223 11.309 1.00 79.44 222 PHE A CA 1
ATOM 1636 C C . PHE A 1 222 ? -13.495 -2.848 12.693 1.00 79.44 222 PHE A C 1
ATOM 1638 O O . PHE A 1 222 ? -12.507 -3.075 13.382 1.00 79.44 222 PHE A O 1
ATOM 1645 N N . ALA A 1 223 ? -14.724 -3.194 13.085 1.00 76.81 223 ALA A N 1
ATOM 1646 C CA . ALA A 1 223 ? -14.964 -3.953 14.309 1.00 76.81 223 ALA A CA 1
ATOM 1647 C C . ALA A 1 223 ? -14.338 -5.359 14.253 1.00 76.81 223 ALA A C 1
ATOM 1649 O O . ALA A 1 223 ? -13.975 -5.914 15.288 1.00 76.81 223 ALA A O 1
ATOM 1650 N N . GLU A 1 224 ? -14.166 -5.930 13.056 1.00 72.25 224 GLU A N 1
ATOM 1651 C CA . GLU A 1 224 ? -13.480 -7.214 12.874 1.00 72.25 224 GLU A CA 1
ATOM 1652 C C . GLU A 1 224 ? -11.975 -7.091 13.149 1.00 72.25 224 GLU A C 1
ATOM 1654 O O . GLU A 1 224 ? -11.357 -8.065 13.567 1.00 72.25 224 GLU A O 1
ATOM 1659 N N . LEU A 1 225 ? -11.393 -5.893 13.017 1.00 70.25 225 LEU A N 1
ATOM 1660 C CA . LEU A 1 225 ? -9.985 -5.644 13.348 1.00 70.25 225 LEU A CA 1
ATOM 1661 C C . LEU A 1 225 ? -9.713 -5.681 14.857 1.00 70.25 225 LEU A C 1
ATOM 1663 O O . LEU A 1 225 ? -8.586 -5.928 15.282 1.00 70.25 225 LEU A O 1
ATOM 1667 N N . GLU A 1 226 ? -10.734 -5.424 15.675 1.00 68.31 226 GLU A N 1
ATOM 1668 C CA . GLU A 1 226 ? -10.646 -5.515 17.137 1.00 68.31 226 GLU A CA 1
ATOM 1669 C C . GLU A 1 226 ? -10.846 -6.951 17.646 1.00 68.31 226 GLU A C 1
ATOM 1671 O O . GLU A 1 226 ? -10.706 -7.214 18.846 1.00 68.31 226 GLU A O 1
ATOM 1676 N N . ALA A 1 227 ? -11.174 -7.898 16.758 1.00 68.44 227 ALA A N 1
ATOM 1677 C CA . ALA A 1 227 ? -11.280 -9.297 17.129 1.00 68.44 227 ALA A CA 1
ATOM 1678 C C . ALA A 1 227 ? -9.909 -9.821 17.592 1.00 68.44 227 ALA A C 1
ATOM 1680 O O . ALA A 1 227 ? -8.882 -9.515 16.978 1.00 68.44 227 ALA A O 1
ATOM 1681 N N . PRO A 1 228 ? -9.860 -10.626 18.671 1.00 70.06 228 PRO A N 1
ATOM 1682 C CA . PRO A 1 228 ? -8.612 -11.249 19.072 1.00 70.06 228 PRO A CA 1
ATOM 1683 C C . PRO A 1 228 ? -8.108 -12.136 17.925 1.00 70.06 228 PRO A C 1
ATOM 1685 O O . PRO A 1 228 ? -8.918 -12.850 17.321 1.00 70.06 228 PRO A O 1
ATOM 1688 N N . PRO A 1 229 ? -6.794 -12.130 17.634 1.00 75.94 229 PRO A N 1
ATOM 1689 C CA . PRO A 1 229 ? -6.243 -13.018 16.624 1.00 75.94 229 PRO A CA 1
ATOM 1690 C C . PRO A 1 229 ? -6.558 -14.482 16.971 1.00 75.94 229 PRO A C 1
ATOM 1692 O O . PRO A 1 229 ? -6.732 -14.820 18.153 1.00 75.94 229 PRO A O 1
ATOM 1695 N N . PRO A 1 230 ? -6.617 -15.371 15.964 1.00 75.25 230 PRO A N 1
ATOM 1696 C CA . PRO A 1 230 ? -6.747 -16.797 16.205 1.00 75.25 230 PRO A CA 1
ATOM 1697 C C . PRO A 1 230 ? -5.654 -17.257 17.175 1.00 75.25 230 PRO A C 1
ATOM 1699 O O . PRO A 1 230 ? -4.497 -16.850 17.091 1.00 75.25 230 PRO A O 1
ATOM 1702 N N . SER A 1 231 ? -6.045 -18.086 18.145 1.00 75.25 231 SER A N 1
ATOM 1703 C CA . SER A 1 231 ? -5.155 -18.497 19.238 1.00 75.25 231 SER A CA 1
ATOM 1704 C C . SER A 1 231 ? -4.026 -19.429 18.786 1.00 75.25 231 SER A C 1
ATOM 1706 O O . SER A 1 231 ? -3.046 -19.587 19.510 1.00 75.25 231 SER A O 1
ATOM 1708 N N . GLU A 1 232 ? -4.161 -20.039 17.608 1.00 82.44 232 GLU A N 1
ATOM 1709 C CA . GLU A 1 232 ? -3.160 -20.908 16.993 1.00 82.44 232 GLU A CA 1
ATOM 1710 C C . GLU A 1 232 ? -2.855 -20.427 15.564 1.00 82.44 232 GLU A C 1
ATOM 1712 O O . GLU A 1 232 ? -3.761 -19.915 14.898 1.00 82.44 232 GLU A O 1
ATOM 1717 N N . PRO A 1 233 ? -1.604 -20.585 15.079 1.00 81.00 233 PRO A N 1
ATOM 1718 C CA . PRO A 1 233 ? -1.265 -20.303 13.690 1.00 81.00 233 PRO A CA 1
ATOM 1719 C C . PRO A 1 233 ? -2.124 -21.114 12.718 1.00 81.00 233 PRO A C 1
ATOM 1721 O O . PRO A 1 233 ? -2.411 -22.291 12.949 1.00 81.00 233 PRO A O 1
ATOM 1724 N N . ILE A 1 234 ? -2.484 -20.497 11.600 1.00 83.00 234 ILE A N 1
ATOM 1725 C CA . ILE A 1 234 ? -3.270 -21.123 10.542 1.00 83.00 234 ILE A CA 1
ATOM 1726 C C . ILE A 1 234 ? -2.337 -21.995 9.700 1.00 83.00 234 ILE A C 1
ATOM 1728 O O . ILE A 1 234 ? -1.338 -21.521 9.157 1.00 83.00 234 ILE A O 1
ATOM 1732 N N . ALA A 1 235 ? -2.647 -23.286 9.597 1.00 81.19 235 ALA A N 1
ATOM 1733 C CA . ALA A 1 235 ? -1.896 -24.204 8.751 1.00 81.19 235 ALA A CA 1
ATOM 1734 C C . ALA A 1 235 ? -2.362 -24.079 7.297 1.00 81.19 235 ALA A C 1
ATOM 1736 O O . ALA A 1 235 ? -3.527 -24.336 6.993 1.00 81.19 235 ALA A O 1
ATOM 1737 N N . VAL A 1 236 ? -1.438 -23.743 6.399 1.00 74.75 236 VAL A N 1
ATOM 1738 C CA . VAL A 1 236 ? -1.677 -23.720 4.953 1.00 74.75 236 VAL A CA 1
ATOM 1739 C C . VAL A 1 236 ? -0.943 -24.905 4.354 1.00 74.75 236 VAL A C 1
ATOM 1741 O O . VAL A 1 236 ? 0.281 -25.006 4.445 1.00 74.75 236 VAL A O 1
ATOM 1744 N N . SER A 1 237 ? -1.704 -25.835 3.781 1.00 67.31 237 SER A N 1
ATOM 1745 C CA . SER A 1 237 ? -1.139 -26.971 3.055 1.00 67.31 237 SER A CA 1
ATOM 1746 C C . SER A 1 237 ? -1.040 -26.608 1.583 1.00 67.31 237 SER A C 1
ATOM 1748 O O . SER A 1 237 ? -2.047 -26.244 0.975 1.00 67.31 237 SER A O 1
ATOM 1750 N N . SER A 1 238 ? 0.146 -26.743 0.995 1.00 56.19 238 SER A N 1
ATOM 1751 C CA . SER A 1 238 ? 0.326 -26.669 -0.455 1.00 56.19 238 SER A CA 1
ATOM 1752 C C . SER A 1 238 ? -0.222 -27.933 -1.143 1.00 56.19 238 SER A C 1
ATOM 1754 O O . SER A 1 238 ? 0.495 -28.662 -1.825 1.00 56.19 238 SER A O 1
ATOM 1756 N N . GLU A 1 239 ? -1.508 -28.257 -0.972 1.00 47.94 239 GLU A N 1
ATOM 1757 C CA . GLU A 1 239 ? -2.120 -29.314 -1.783 1.00 47.94 239 GLU A CA 1
ATOM 1758 C C . GLU A 1 239 ? -2.308 -28.803 -3.219 1.00 47.94 239 GLU A C 1
ATOM 1760 O O . GLU A 1 239 ? -3.223 -28.053 -3.545 1.00 47.94 239 GLU A O 1
ATOM 1765 N N . ALA A 1 240 ? -1.322 -29.179 -4.035 1.00 40.34 240 ALA A N 1
ATOM 1766 C CA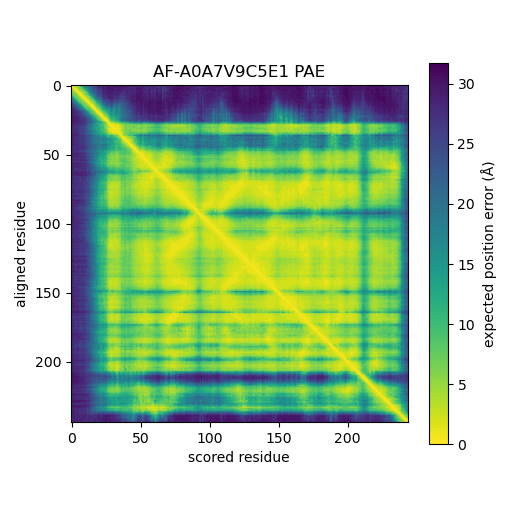 . ALA A 1 240 ? -1.168 -29.059 -5.475 1.00 40.34 240 ALA A CA 1
ATOM 1767 C C . ALA A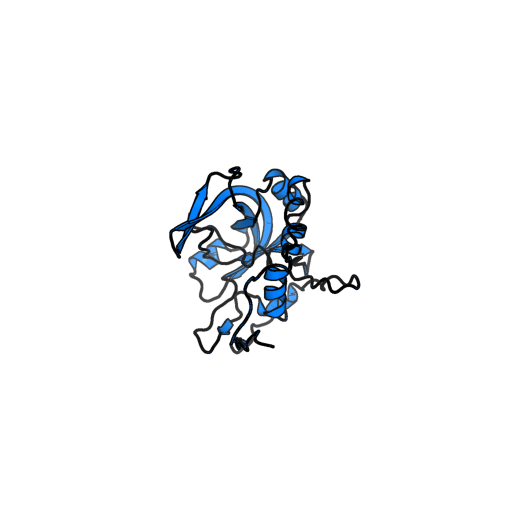 1 240 ? -2.400 -28.585 -6.270 1.00 40.34 240 ALA A C 1
ATOM 1769 O O . ALA A 1 240 ? -3.366 -29.321 -6.469 1.00 40.34 240 ALA A O 1
ATOM 1770 N N . ALA A 1 241 ? -2.237 -27.442 -6.942 1.00 36.50 241 ALA A N 1
ATOM 1771 C CA . ALA A 1 241 ? -2.767 -27.261 -8.291 1.00 36.50 241 ALA A CA 1
ATOM 1772 C C . ALA A 1 241 ? -2.070 -28.266 -9.233 1.00 36.50 241 ALA A C 1
ATOM 1774 O O . ALA A 1 241 ? -1.147 -27.943 -9.976 1.00 36.50 241 ALA A O 1
ATOM 1775 N N . GLY A 1 242 ? -2.468 -29.527 -9.120 1.00 41.38 242 GLY A N 1
ATOM 1776 C CA . GLY A 1 242 ? -2.071 -30.643 -9.960 1.00 41.38 242 GLY A CA 1
ATOM 1777 C C . GLY A 1 242 ? -3.307 -31.499 -10.176 1.00 41.38 242 GLY A C 1
ATOM 1778 O O . GLY A 1 242 ? -3.534 -32.453 -9.439 1.00 41.38 242 GLY A O 1
ATOM 1779 N N . GLY A 1 243 ? -4.128 -31.109 -11.148 1.00 32.34 243 GLY A N 1
ATOM 1780 C CA . GLY A 1 243 ? -5.323 -31.838 -11.559 1.00 32.34 243 GLY A CA 1
ATOM 1781 C C . GLY A 1 243 ? -5.402 -31.901 -13.080 1.00 32.34 243 GLY A C 1
ATOM 1782 O O . GLY A 1 243 ? -5.906 -30.959 -13.679 1.00 32.34 243 GLY A O 1
ATOM 1783 N N . ASP A 1 244 ? -4.825 -32.989 -13.607 1.00 33.28 244 ASP A N 1
ATOM 1784 C CA . ASP A 1 244 ? -4.935 -33.658 -14.926 1.00 33.28 244 ASP A CA 1
ATOM 1785 C C . ASP A 1 244 ? -5.327 -32.872 -16.196 1.00 33.28 244 ASP A C 1
ATOM 1787 O O . ASP A 1 244 ? -6.487 -32.417 -16.326 1.00 33.28 244 ASP A O 1
#

Solvent-accessible surface area (backbone atoms only — not comparable to full-atom values): 14103 Å² total; per-residue (Å²): 140,89,80,83,85,82,94,77,89,80,89,75,79,74,82,87,78,82,84,86,65,56,52,83,71,61,55,42,68,61,53,53,32,30,67,43,45,69,62,14,48,51,54,52,73,74,37,97,44,72,59,64,55,31,23,72,30,37,35,21,52,78,81,50,75,73,38,56,86,16,47,26,34,40,34,22,34,66,72,51,64,44,85,48,39,10,32,34,78,46,72,63,88,94,42,82,43,82,42,85,43,61,58,70,45,90,79,38,50,24,24,32,39,33,40,30,27,40,27,66,43,58,48,61,20,86,87,56,56,71,68,57,53,61,51,52,34,63,78,34,61,51,46,31,41,44,64,32,82,43,69,65,52,65,69,34,52,40,55,54,44,72,72,39,77,28,36,29,37,38,28,26,81,70,42,84,92,43,71,90,45,88,88,41,25,24,40,55,65,63,33,30,47,42,28,42,45,55,101,61,30,36,40,39,54,22,54,36,66,74,70,89,73,85,60,74,56,79,62,44,47,55,72,54,70,71,49,79,61,73,94,61,68,45,78,44,75,85,78,64,101,72,81,135

pLDDT: mean 74.75, std 20.58, range [23.0, 97.19]